Protein AF-A0A3B9PS52-F1 (afdb_monomer_lite)

Structure (mmCIF, N/CA/C/O backbone):
data_AF-A0A3B9PS52-F1
#
_entry.id   AF-A0A3B9PS52-F1
#
loop_
_atom_site.group_PDB
_atom_site.id
_atom_site.type_symbol
_atom_site.label_atom_id
_atom_site.label_alt_id
_atom_site.label_comp_id
_atom_site.label_asym_id
_atom_site.label_entity_id
_atom_site.label_seq_id
_atom_site.pdbx_PDB_ins_code
_atom_site.Cartn_x
_atom_site.Cartn_y
_atom_site.Cartn_z
_atom_site.occupancy
_atom_site.B_iso_or_equiv
_atom_site.auth_seq_id
_atom_site.auth_comp_id
_atom_site.auth_asym_id
_atom_site.auth_atom_id
_atom_site.pdbx_PDB_model_num
ATOM 1 N N . ILE A 1 1 ? 4.781 -2.649 37.199 1.00 36.06 1 ILE A N 1
ATOM 2 C CA . ILE A 1 1 ? 3.962 -3.648 36.471 1.00 36.06 1 ILE A CA 1
ATOM 3 C C . ILE A 1 1 ? 4.412 -3.594 35.020 1.00 36.06 1 ILE A C 1
ATOM 5 O O . ILE A 1 1 ? 4.082 -2.639 34.331 1.00 36.06 1 ILE A O 1
ATOM 9 N N . VAL A 1 2 ? 5.270 -4.525 34.600 1.00 29.36 2 VAL A N 1
ATOM 10 C CA . VAL A 1 2 ? 5.706 -4.628 33.201 1.00 29.36 2 VAL A CA 1
ATOM 11 C C . VAL A 1 2 ? 4.564 -5.307 32.453 1.00 29.36 2 VAL A C 1
ATOM 13 O O . VAL A 1 2 ? 4.285 -6.476 32.706 1.00 29.36 2 VAL A O 1
ATOM 16 N N . ARG A 1 3 ? 3.839 -4.564 31.611 1.00 33.53 3 ARG A N 1
ATOM 17 C CA . ARG A 1 3 ? 2.900 -5.169 30.662 1.00 33.53 3 ARG A CA 1
ATOM 18 C C . ARG A 1 3 ? 3.744 -5.753 29.534 1.00 33.53 3 ARG A C 1
ATOM 20 O O . ARG A 1 3 ? 4.242 -5.010 28.696 1.00 33.53 3 ARG A O 1
ATOM 27 N N . SER A 1 4 ? 3.952 -7.063 29.561 1.00 36.31 4 SER A N 1
ATOM 28 C CA . SER A 1 4 ? 4.451 -7.812 28.412 1.00 36.31 4 SER A CA 1
ATOM 29 C C . SER A 1 4 ? 3.447 -7.650 27.272 1.00 36.31 4 SER A C 1
ATOM 31 O O . SER A 1 4 ? 2.292 -8.054 27.388 1.00 36.31 4 SER A O 1
ATOM 33 N N . SER A 1 5 ? 3.878 -6.988 26.200 1.00 44.16 5 SER A N 1
ATOM 34 C CA . SER A 1 5 ? 3.140 -6.915 24.943 1.00 44.16 5 SER A CA 1
ATOM 35 C C . SER A 1 5 ? 2.957 -8.336 24.405 1.00 44.16 5 SER A C 1
ATOM 37 O O . SER A 1 5 ? 3.910 -9.109 24.396 1.00 44.16 5 SER A O 1
ATOM 39 N N . ASN A 1 6 ? 1.766 -8.700 23.920 1.00 45.56 6 ASN A N 1
ATOM 40 C CA . ASN A 1 6 ? 1.477 -10.027 23.338 1.00 45.56 6 ASN A CA 1
ATOM 41 C C . ASN A 1 6 ? 2.182 -10.278 21.983 1.00 45.56 6 ASN A C 1
ATOM 43 O O . ASN A 1 6 ? 1.751 -11.106 21.186 1.00 45.56 6 ASN A O 1
ATOM 47 N N . LEU A 1 7 ? 3.267 -9.558 21.712 1.00 53.09 7 LEU A N 1
ATOM 48 C CA . LEU A 1 7 ? 4.071 -9.623 20.503 1.00 53.09 7 LEU A CA 1
ATOM 49 C C . LEU A 1 7 ? 5.517 -10.050 20.804 1.00 53.09 7 LEU A C 1
ATOM 51 O O . LEU A 1 7 ? 6.392 -9.766 20.004 1.00 53.09 7 LEU A O 1
ATOM 55 N N . VAL A 1 8 ? 5.789 -10.767 21.903 1.00 46.66 8 VAL A N 1
ATOM 56 C CA . VAL A 1 8 ? 7.151 -11.184 22.326 1.00 46.66 8 VAL A CA 1
ATOM 57 C C . VAL A 1 8 ? 7.941 -11.963 21.240 1.00 46.66 8 VAL A C 1
ATOM 59 O O . VAL A 1 8 ? 9.164 -12.012 21.285 1.00 46.66 8 VAL A O 1
ATOM 62 N N . GLY A 1 9 ? 7.289 -12.508 20.201 1.00 43.72 9 GLY A N 1
ATOM 63 C CA . GLY A 1 9 ? 7.945 -13.091 19.007 1.00 43.72 9 GLY A CA 1
ATOM 64 C C . GLY A 1 9 ? 8.199 -12.125 17.828 1.00 43.72 9 GLY A C 1
ATOM 65 O O . GLY A 1 9 ? 8.752 -12.515 16.798 1.00 43.72 9 GLY A O 1
ATOM 66 N N . PHE A 1 10 ? 7.775 -10.870 17.958 1.00 49.47 10 PHE A N 1
ATOM 67 C CA . PHE A 1 10 ? 7.841 -9.804 16.955 1.00 49.47 10 PHE A CA 1
ATOM 68 C C . PHE A 1 10 ? 8.715 -8.612 17.369 1.00 49.47 10 PHE A C 1
ATOM 70 O O . PHE A 1 10 ? 8.871 -7.683 16.583 1.00 49.47 10 PHE A O 1
ATOM 77 N N . GLU A 1 11 ? 9.297 -8.641 18.571 1.00 44.19 11 GLU A N 1
ATOM 78 C CA . GLU A 1 11 ? 10.095 -7.536 19.125 1.00 44.19 11 GLU A CA 1
ATOM 79 C C . GLU A 1 11 ? 11.521 -7.448 18.561 1.00 44.19 11 GLU A C 1
ATOM 81 O O . GLU A 1 11 ? 12.160 -6.406 18.694 1.00 44.19 11 GLU A O 1
ATOM 86 N N . GLN A 1 12 ? 12.028 -8.499 17.905 1.00 46.78 12 GLN A N 1
ATOM 87 C CA . GLN A 1 12 ? 13.332 -8.429 17.246 1.00 46.78 12 GLN A CA 1
ATOM 88 C C . GLN A 1 12 ? 13.184 -7.912 15.806 1.00 46.78 12 GLN A C 1
ATOM 90 O O . GLN A 1 12 ? 12.387 -8.475 15.044 1.00 46.78 12 GLN A O 1
ATOM 95 N N . PRO A 1 13 ? 13.918 -6.849 15.420 1.00 55.16 13 PRO A N 1
ATOM 96 C CA . PRO A 1 13 ? 13.965 -6.403 14.038 1.00 55.16 13 PRO A CA 1
ATOM 97 C C . PRO A 1 13 ? 14.586 -7.507 13.180 1.00 55.16 13 PRO A C 1
ATOM 99 O O . PRO A 1 13 ? 15.749 -7.866 13.341 1.00 55.16 13 PRO A O 1
ATOM 102 N N . GLU A 1 14 ? 13.780 -8.046 12.275 1.00 70.38 14 GLU A N 1
ATOM 103 C CA . GLU A 1 14 ? 14.195 -8.985 11.238 1.00 70.38 14 GLU A CA 1
ATOM 104 C C . GLU A 1 14 ? 14.230 -8.211 9.913 1.00 70.38 14 GLU A C 1
ATOM 106 O O . GLU A 1 14 ? 13.310 -7.427 9.664 1.00 70.38 14 GLU A O 1
ATOM 111 N N . PRO A 1 15 ? 15.235 -8.407 9.043 1.00 78.25 15 PRO A N 1
ATOM 112 C CA . PRO A 1 15 ? 15.360 -7.651 7.791 1.00 78.25 15 PRO A CA 1
ATOM 113 C C . PRO A 1 15 ? 14.110 -7.751 6.899 1.00 78.25 15 PRO A C 1
ATOM 115 O O . PRO A 1 15 ? 13.748 -6.794 6.220 1.00 78.25 15 PRO A O 1
ATOM 118 N N . HIS A 1 16 ? 13.396 -8.878 6.975 1.00 90.38 16 HIS A N 1
ATOM 119 C CA . HIS A 1 16 ? 12.170 -9.164 6.223 1.00 90.38 16 HIS A CA 1
ATOM 120 C C . HIS A 1 16 ? 10.887 -8.822 6.984 1.00 90.38 16 HIS A C 1
ATOM 122 O O . HIS A 1 16 ? 9.827 -9.381 6.701 1.00 90.38 16 HIS A O 1
ATOM 128 N N . ARG A 1 17 ? 10.962 -7.936 7.979 1.00 91.44 17 ARG A N 1
ATOM 129 C CA . ARG A 1 17 ? 9.807 -7.500 8.762 1.00 91.44 17 ARG A CA 1
ATOM 130 C C . ARG A 1 17 ? 9.817 -5.990 8.963 1.00 91.44 17 ARG A C 1
ATOM 132 O O . ARG A 1 17 ? 10.820 -5.408 9.364 1.00 91.44 17 ARG A O 1
ATOM 139 N N . LYS A 1 18 ? 8.660 -5.359 8.772 1.00 92.81 18 LYS A N 1
ATOM 140 C CA . LYS A 1 18 ? 8.414 -3.959 9.130 1.00 92.81 18 LYS A CA 1
ATOM 141 C C . LYS A 1 18 ? 7.292 -3.905 10.164 1.00 92.81 18 LYS A C 1
ATOM 143 O O . LYS A 1 18 ? 6.217 -4.457 9.942 1.00 92.81 18 LYS A O 1
ATOM 148 N N . LEU A 1 19 ? 7.559 -3.261 11.298 1.00 93.50 19 LEU A N 1
ATOM 149 C CA . LEU A 1 19 ? 6.560 -2.960 12.321 1.00 93.50 19 LEU A CA 1
ATOM 150 C C . LEU A 1 19 ? 6.304 -1.453 12.314 1.00 93.50 19 LEU A C 1
ATOM 152 O O . LEU A 1 19 ? 7.206 -0.671 12.606 1.00 93.50 19 LEU A O 1
ATOM 156 N N . ILE A 1 20 ? 5.081 -1.059 11.980 1.00 93.69 20 ILE A N 1
ATOM 157 C CA . ILE A 1 20 ? 4.636 0.336 11.960 1.00 93.69 20 ILE A CA 1
ATOM 158 C C . ILE A 1 20 ? 3.664 0.509 13.120 1.00 93.69 20 ILE A C 1
ATOM 160 O O . ILE A 1 20 ? 2.706 -0.250 13.246 1.00 93.69 20 ILE A O 1
ATOM 164 N N . VAL A 1 21 ? 3.914 1.492 13.982 1.00 91.06 21 VAL A N 1
ATOM 165 C CA . VAL A 1 21 ? 3.058 1.783 15.136 1.00 91.06 21 VAL A CA 1
ATOM 166 C C . VAL A 1 21 ? 2.587 3.221 15.040 1.00 91.06 21 VAL A C 1
ATOM 168 O O . VAL A 1 21 ? 3.387 4.152 15.137 1.00 91.06 21 VAL A O 1
ATOM 171 N N . ARG A 1 22 ? 1.277 3.397 14.899 1.00 88.44 22 ARG A N 1
ATOM 172 C CA . ARG A 1 22 ? 0.609 4.690 14.963 1.00 88.44 22 ARG A CA 1
ATOM 173 C C . ARG A 1 22 ? -0.093 4.810 16.306 1.00 88.44 22 ARG A C 1
ATOM 175 O O . ARG A 1 22 ? -1.068 4.115 16.579 1.00 88.44 22 ARG A O 1
ATOM 182 N N . LYS A 1 23 ? 0.423 5.686 17.164 1.00 84.31 23 LYS A N 1
ATOM 183 C CA . LYS A 1 23 ? -0.226 6.025 18.433 1.00 84.31 23 LYS A CA 1
ATOM 184 C C . LYS A 1 23 ? -1.284 7.093 18.181 1.00 84.31 23 LYS A C 1
ATOM 186 O O . LYS A 1 23 ? -1.041 8.007 17.398 1.00 84.31 23 LYS A O 1
ATOM 191 N N . SER A 1 24 ? -2.417 6.980 18.861 1.00 77.00 24 SER A N 1
ATOM 192 C CA . SER A 1 24 ? -3.371 8.080 18.959 1.00 77.00 24 SER A CA 1
ATOM 193 C C . SER A 1 24 ? -2.750 9.248 19.734 1.00 77.00 24 SER A C 1
ATOM 195 O O . SER A 1 24 ? -1.984 9.037 20.683 1.00 77.00 24 SER A O 1
ATOM 197 N N . LEU A 1 25 ? -3.076 10.476 19.330 1.00 69.56 25 LEU A N 1
ATOM 198 C CA . LEU A 1 25 ? -2.730 11.688 20.075 1.00 69.56 25 LEU A CA 1
ATOM 199 C C . LEU A 1 25 ? -3.649 11.903 21.290 1.00 69.56 25 LEU A C 1
ATOM 201 O O . LEU A 1 25 ? -3.258 12.587 22.236 1.00 69.56 25 LEU A O 1
ATOM 205 N N . ASP A 1 26 ? -4.847 11.319 21.272 1.00 68.31 26 ASP A N 1
ATOM 206 C CA . ASP A 1 26 ? -5.793 11.314 22.389 1.00 68.31 26 ASP A CA 1
ATOM 207 C C . ASP A 1 26 ? -5.608 10.042 23.233 1.00 68.31 26 ASP A C 1
ATOM 209 O O . ASP A 1 26 ? -5.596 8.926 22.707 1.00 68.31 26 ASP A O 1
ATOM 213 N N . SER A 1 27 ? -5.503 10.209 24.554 1.00 60.41 27 SER A N 1
ATOM 214 C CA . SER A 1 27 ? -5.410 9.121 25.536 1.00 60.41 27 SER A CA 1
ATOM 215 C C . SER A 1 27 ? -6.594 8.148 25.522 1.00 60.41 27 SER A C 1
ATOM 217 O O . SER A 1 27 ? -6.471 7.061 26.080 1.00 60.41 27 SER A O 1
ATOM 219 N N . ASN A 1 28 ? -7.721 8.538 24.919 1.00 60.66 28 ASN A N 1
ATOM 220 C CA . ASN A 1 28 ? -8.936 7.728 24.827 1.00 60.66 28 ASN A CA 1
ATOM 221 C C . ASN A 1 28 ? -9.143 7.054 23.460 1.00 60.66 28 ASN A C 1
ATOM 223 O O . ASN A 1 28 ? -10.129 6.337 23.302 1.00 60.66 28 ASN A O 1
ATOM 227 N N . ALA A 1 29 ? -8.276 7.294 22.471 1.00 65.44 29 ALA A N 1
ATOM 228 C CA . ALA A 1 29 ? -8.406 6.689 21.145 1.00 65.44 29 ALA A CA 1
ATOM 229 C C . ALA A 1 29 ? -7.403 5.550 20.935 1.00 65.44 29 ALA A C 1
ATOM 231 O O . ALA A 1 29 ? -6.291 5.549 21.473 1.00 65.44 29 ALA A O 1
ATOM 232 N N . SER A 1 30 ? -7.829 4.559 20.153 1.00 75.56 30 SER A N 1
ATOM 233 C CA . SER A 1 30 ? -7.057 3.347 19.911 1.00 75.56 30 SER A CA 1
ATOM 234 C C . SER A 1 30 ? -5.806 3.632 19.083 1.00 75.56 30 SER A C 1
ATOM 236 O O . SER A 1 30 ? -5.777 4.509 18.222 1.00 75.56 30 SER A O 1
ATOM 238 N N . GLY A 1 31 ? -4.742 2.877 19.344 1.00 86.81 31 GLY A N 1
ATOM 239 C CA . GLY A 1 31 ? -3.569 2.844 18.472 1.00 86.81 31 GLY A CA 1
ATOM 240 C C . GLY A 1 31 ? -3.741 1.839 17.334 1.00 86.81 31 GLY A C 1
ATOM 241 O O . GLY A 1 31 ? -4.652 1.012 17.337 1.00 86.81 31 GLY A O 1
ATOM 242 N N . LEU A 1 32 ? -2.820 1.872 16.378 1.00 91.31 32 LEU A N 1
ATOM 243 C CA . LEU A 1 32 ? -2.748 0.916 15.280 1.00 91.31 32 LEU A CA 1
ATOM 244 C C . LEU A 1 32 ? -1.324 0.363 15.182 1.00 91.31 32 LEU A C 1
ATOM 246 O O . LEU A 1 32 ? -0.367 1.125 15.043 1.00 91.31 32 LEU A O 1
ATOM 250 N N . SER A 1 33 ? -1.190 -0.958 15.221 1.00 94.69 33 SER A N 1
ATOM 251 C CA . SER A 1 33 ? 0.066 -1.668 14.973 1.00 94.69 33 SER A CA 1
ATOM 252 C C . SER A 1 33 ? -0.059 -2.469 13.680 1.00 94.69 33 SER A C 1
ATOM 254 O O . SER A 1 33 ? -0.988 -3.257 13.529 1.00 94.69 33 SER A O 1
ATOM 256 N N . ILE A 1 34 ? 0.876 -2.297 12.751 1.00 96.69 34 ILE A N 1
ATOM 257 C CA . ILE A 1 34 ? 0.878 -2.949 11.437 1.00 96.69 34 ILE A CA 1
ATOM 258 C C . ILE A 1 34 ? 2.170 -3.748 11.316 1.00 96.69 34 ILE A C 1
ATOM 260 O O . ILE A 1 34 ? 3.268 -3.197 11.398 1.00 96.69 34 ILE A O 1
ATOM 264 N N . ASN A 1 35 ? 2.036 -5.054 11.132 1.00 96.81 35 ASN A N 1
ATOM 265 C CA . ASN A 1 35 ? 3.133 -5.972 10.897 1.00 96.81 35 ASN A CA 1
ATOM 266 C C . ASN A 1 35 ? 3.129 -6.395 9.432 1.00 96.81 35 ASN A C 1
ATOM 268 O O . ASN A 1 35 ? 2.199 -7.061 8.980 1.00 96.81 35 ASN A O 1
ATOM 272 N N . LEU A 1 36 ? 4.191 -6.037 8.718 1.00 97.44 36 LEU A N 1
ATOM 273 C CA . LEU A 1 36 ? 4.451 -6.506 7.368 1.00 97.44 36 LEU A CA 1
ATOM 274 C C . LEU A 1 36 ? 5.606 -7.500 7.422 1.00 97.44 36 LEU A C 1
ATOM 276 O O . LEU A 1 36 ? 6.757 -7.106 7.599 1.00 97.44 36 LEU A O 1
ATOM 280 N N . SER A 1 37 ? 5.300 -8.786 7.301 1.00 96.31 37 SER A N 1
ATOM 281 C CA . SER A 1 37 ? 6.288 -9.858 7.201 1.00 96.31 37 SER A CA 1
ATOM 282 C C . SER A 1 37 ? 6.398 -10.341 5.756 1.00 96.31 37 SER A C 1
ATOM 284 O O . SER A 1 37 ? 5.397 -10.612 5.087 1.00 96.31 37 SER A O 1
ATOM 286 N N . PHE A 1 38 ? 7.635 -10.464 5.293 1.00 95.62 38 PHE A N 1
ATOM 287 C CA . PHE A 1 38 ? 8.021 -10.895 3.955 1.00 95.62 38 PHE A CA 1
ATOM 288 C C . PHE A 1 38 ? 8.789 -12.215 4.027 1.00 95.62 38 PHE A C 1
ATOM 290 O O . PHE A 1 38 ? 9.315 -12.601 5.076 1.00 95.62 38 PHE A O 1
ATOM 297 N N . ARG A 1 39 ? 8.893 -12.922 2.900 1.00 93.06 39 ARG A N 1
ATOM 298 C CA . ARG A 1 39 ? 9.688 -14.155 2.844 1.00 93.06 39 ARG A CA 1
ATOM 299 C C . ARG A 1 39 ? 11.164 -13.871 3.136 1.00 93.06 39 ARG A C 1
ATOM 301 O O . ARG A 1 39 ? 11.768 -13.010 2.514 1.00 93.06 39 ARG A O 1
ATOM 308 N N . LYS A 1 40 ? 11.791 -14.698 3.980 1.00 86.94 40 LYS A N 1
ATOM 309 C CA . LYS A 1 40 ? 13.202 -14.560 4.417 1.00 86.94 40 LYS A CA 1
ATOM 310 C C . LYS A 1 40 ? 14.267 -14.569 3.312 1.00 86.94 40 LYS A C 1
ATOM 312 O O . LYS A 1 40 ? 15.420 -14.254 3.570 1.00 86.94 40 LYS A O 1
ATOM 317 N N . LYS A 1 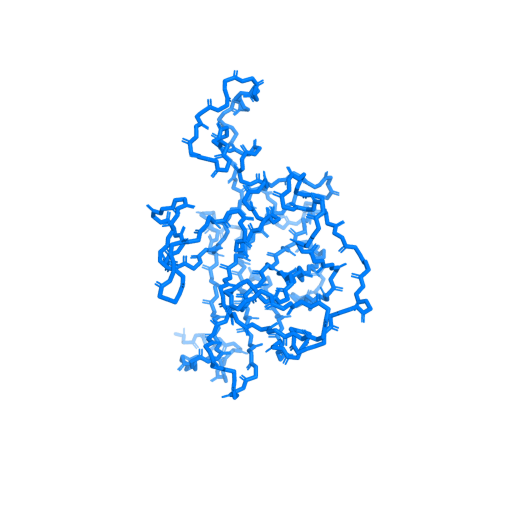41 ? 13.920 -15.038 2.112 1.00 86.88 41 LYS A N 1
ATOM 318 C CA . LYS A 1 41 ? 14.833 -15.090 0.958 1.00 86.88 41 LYS A CA 1
ATOM 319 C C . LYS A 1 41 ? 14.679 -13.883 0.030 1.00 86.88 41 LYS A C 1
ATOM 321 O O . LYS A 1 41 ? 15.309 -13.869 -1.018 1.00 86.88 41 LYS A O 1
ATOM 326 N N . LEU A 1 42 ? 13.794 -12.946 0.367 1.00 88.06 42 LEU A N 1
ATOM 327 C CA . LEU A 1 42 ? 13.503 -11.789 -0.462 1.00 88.06 42 LEU A CA 1
ATOM 328 C C . LEU A 1 42 ? 14.653 -10.787 -0.360 1.00 88.06 42 LEU A C 1
ATOM 330 O O . LEU A 1 42 ? 14.965 -10.311 0.729 1.00 88.06 42 LEU A O 1
ATOM 334 N N . ASP A 1 43 ? 15.296 -10.520 -1.485 1.00 83.75 43 ASP A N 1
ATOM 335 C CA . ASP A 1 43 ? 16.394 -9.570 -1.605 1.00 83.75 43 ASP A CA 1
ATOM 336 C C . ASP A 1 43 ? 16.424 -9.069 -3.063 1.00 83.75 43 ASP A C 1
ATOM 338 O O . ASP A 1 43 ? 16.501 -9.913 -3.964 1.00 83.75 43 ASP A O 1
ATOM 342 N N . PRO A 1 44 ? 16.304 -7.755 -3.325 1.00 87.69 44 PRO A N 1
ATOM 343 C CA . PRO A 1 44 ? 16.091 -6.679 -2.354 1.00 87.69 44 PRO A CA 1
ATOM 344 C C . PRO A 1 44 ? 14.691 -6.708 -1.719 1.00 87.69 44 PRO A C 1
ATOM 346 O O . PRO A 1 44 ? 13.760 -7.359 -2.200 1.00 87.69 44 PRO A O 1
ATOM 349 N N . MET A 1 45 ? 14.537 -5.991 -0.604 1.00 92.25 45 MET A N 1
ATOM 350 C CA . MET A 1 45 ? 13.220 -5.743 -0.012 1.00 92.25 45 MET A CA 1
ATOM 351 C C . MET A 1 45 ? 12.401 -4.808 -0.913 1.00 92.25 45 MET A C 1
ATOM 353 O O . MET A 1 45 ? 12.952 -3.842 -1.444 1.00 92.25 45 MET A O 1
ATOM 357 N N . PRO A 1 46 ? 11.085 -5.038 -1.060 1.00 95.44 46 PRO A N 1
ATOM 358 C CA . PRO A 1 46 ? 10.250 -4.162 -1.858 1.00 95.44 46 PRO A CA 1
ATOM 359 C C . PRO A 1 46 ? 10.161 -2.783 -1.207 1.00 95.44 46 PRO A C 1
ATOM 361 O O . PRO A 1 46 ? 10.231 -2.632 0.013 1.00 95.44 46 PRO A O 1
ATOM 364 N N . SER A 1 47 ? 9.948 -1.773 -2.039 1.00 96.50 47 SER A N 1
ATOM 365 C CA . SER A 1 47 ? 9.465 -0.468 -1.609 1.00 96.50 47 SER A CA 1
ATOM 366 C C . SER A 1 47 ? 8.036 -0.571 -1.096 1.00 96.50 47 SER A C 1
ATOM 368 O O . SER A 1 47 ? 7.259 -1.367 -1.618 1.00 96.50 47 SER A O 1
ATOM 370 N N . ILE A 1 48 ? 7.698 0.212 -0.069 1.00 97.69 48 ILE A N 1
ATOM 371 C CA . ILE A 1 48 ? 6.434 0.082 0.665 1.00 97.69 48 ILE A CA 1
ATOM 372 C C . ILE A 1 48 ? 5.821 1.467 0.901 1.00 97.69 48 ILE A C 1
ATOM 374 O O . ILE A 1 48 ? 6.502 2.381 1.377 1.00 97.69 48 ILE A O 1
ATOM 378 N N . ALA A 1 49 ? 4.517 1.586 0.657 1.00 98.38 49 ALA A N 1
ATOM 379 C CA . ALA A 1 49 ? 3.666 2.628 1.225 1.00 98.38 49 ALA A CA 1
ATOM 380 C C . ALA A 1 49 ? 2.516 1.999 2.012 1.00 98.38 49 ALA A C 1
ATOM 382 O O . ALA A 1 49 ? 1.962 0.973 1.621 1.00 98.38 49 ALA A O 1
ATOM 383 N N . VAL A 1 50 ? 2.146 2.637 3.120 1.00 98.44 50 VAL A N 1
ATOM 384 C CA . VAL A 1 50 ? 0.997 2.266 3.945 1.00 98.44 50 VAL A CA 1
ATOM 385 C C . VAL A 1 50 ? 0.174 3.509 4.220 1.00 98.44 50 VAL A C 1
ATOM 387 O O . VAL A 1 50 ? 0.706 4.518 4.687 1.00 98.44 50 VAL A O 1
ATOM 390 N N . TRP A 1 51 ? -1.123 3.446 3.954 1.00 97.56 51 TRP A N 1
ATOM 391 C CA . TRP A 1 51 ? -2.032 4.565 4.170 1.00 97.56 51 TRP A CA 1
ATOM 392 C C . TRP A 1 51 ? -3.422 4.081 4.565 1.00 97.56 51 TRP A C 1
ATOM 394 O O . TRP A 1 51 ? -3.761 2.910 4.402 1.00 97.56 51 TRP A O 1
ATOM 404 N N . ALA A 1 52 ? -4.209 4.996 5.115 1.00 96.88 52 ALA A N 1
ATOM 405 C CA . ALA A 1 52 ? -5.620 4.782 5.390 1.00 96.88 52 ALA A CA 1
ATOM 406 C C . ALA A 1 52 ? -6.477 5.552 4.381 1.00 96.88 52 ALA A C 1
ATOM 408 O O . ALA A 1 52 ? -6.145 6.684 4.015 1.00 96.88 52 ALA A O 1
ATOM 409 N N . GLU A 1 53 ? -7.592 4.957 3.973 1.00 95.62 53 GLU A N 1
ATOM 410 C CA . GLU A 1 53 ? -8.637 5.575 3.159 1.00 95.62 53 GLU A CA 1
ATOM 411 C C . GLU A 1 53 ? -9.992 5.490 3.859 1.00 95.62 53 GLU A C 1
ATOM 413 O O . GLU A 1 53 ? -10.256 4.580 4.645 1.00 95.62 53 GLU A O 1
ATOM 418 N N . SER A 1 54 ? -10.882 6.427 3.550 1.00 93.44 54 SER A N 1
ATOM 419 C CA . SER A 1 54 ? -12.295 6.286 3.878 1.00 93.44 54 SER A CA 1
ATOM 420 C C . SER A 1 54 ? -12.918 5.147 3.068 1.00 93.44 54 SER A C 1
ATOM 422 O O . SER A 1 54 ? -12.400 4.737 2.029 1.00 93.44 54 SER A O 1
ATOM 424 N N . THR A 1 55 ? -14.089 4.672 3.486 1.00 91.88 55 THR A N 1
ATOM 425 C CA . THR A 1 55 ? -14.852 3.642 2.754 1.00 91.88 55 THR A CA 1
ATOM 426 C C . THR A 1 55 ? -15.320 4.091 1.363 1.00 91.88 55 THR A C 1
ATOM 428 O O . THR A 1 55 ? -15.722 3.264 0.551 1.00 91.88 55 THR A O 1
ATOM 431 N N . VAL A 1 56 ? -15.223 5.390 1.058 1.00 88.38 56 VAL A N 1
ATOM 432 C CA . VAL A 1 56 ? -15.496 5.972 -0.268 1.00 88.38 56 VAL A CA 1
ATOM 433 C C . VAL A 1 56 ? -14.222 6.223 -1.093 1.00 88.38 56 VAL A C 1
ATOM 435 O O . VAL A 1 56 ? -14.293 6.845 -2.149 1.00 88.38 56 VAL A O 1
ATOM 438 N N . GLY A 1 57 ? -13.055 5.756 -0.628 1.00 85.19 57 GLY A N 1
ATOM 439 C CA . GLY A 1 57 ? -11.791 5.773 -1.379 1.00 85.19 57 GLY A CA 1
ATOM 440 C C . GLY A 1 57 ? -10.990 7.077 -1.301 1.00 85.19 57 GLY A C 1
ATOM 441 O O . GLY A 1 57 ? -10.100 7.306 -2.118 1.00 85.19 57 GLY A O 1
ATOM 442 N N . SER A 1 58 ? -11.298 7.965 -0.348 1.00 89.75 58 SER A N 1
ATOM 443 C CA . SER A 1 58 ? -10.508 9.186 -0.121 1.00 89.75 58 SER A CA 1
ATOM 444 C C . SER A 1 58 ? -9.375 8.917 0.865 1.00 89.75 58 SER A C 1
ATOM 446 O O . SER A 1 58 ? -9.626 8.386 1.945 1.00 89.75 58 SER A O 1
ATOM 448 N N . MET A 1 59 ? -8.142 9.316 0.539 1.00 92.81 59 MET A N 1
ATOM 449 C CA . MET A 1 59 ? -7.006 9.164 1.455 1.00 92.81 59 MET A CA 1
ATOM 450 C C . MET A 1 59 ? -7.220 9.980 2.734 1.00 92.81 59 MET A C 1
ATOM 452 O O . MET A 1 59 ? -7.468 11.182 2.683 1.00 92.81 59 MET A O 1
ATOM 456 N N . ILE A 1 60 ? -7.096 9.309 3.879 1.00 92.44 60 ILE A N 1
ATOM 457 C CA . ILE A 1 60 ? -7.150 9.914 5.211 1.00 92.44 60 ILE A CA 1
ATOM 458 C C . ILE A 1 60 ? -5.747 10.308 5.654 1.00 92.44 60 ILE A C 1
ATOM 460 O O . ILE A 1 60 ? -5.556 11.422 6.113 1.00 92.44 60 ILE A O 1
ATOM 464 N N . GLU A 1 61 ? -4.768 9.405 5.561 1.00 92.19 61 GLU A N 1
ATOM 465 C CA . GLU A 1 61 ? -3.420 9.651 6.083 1.00 92.19 61 GLU A CA 1
ATOM 466 C C . GLU A 1 61 ? -2.405 8.658 5.511 1.00 92.19 61 GLU A C 1
ATOM 468 O O . GLU A 1 61 ? -2.697 7.467 5.401 1.00 92.19 61 GLU A O 1
ATOM 473 N N . THR A 1 62 ? -1.184 9.120 5.215 1.00 94.44 62 THR A N 1
ATOM 474 C CA . THR A 1 62 ? -0.036 8.229 4.976 1.00 94.44 62 THR A CA 1
ATOM 475 C C . THR A 1 62 ? 0.587 7.830 6.313 1.00 94.44 62 THR A C 1
ATOM 477 O O . THR A 1 62 ? 1.098 8.675 7.040 1.00 94.44 62 THR A O 1
ATOM 480 N N . LEU A 1 63 ? 0.565 6.535 6.620 1.00 94.56 63 LEU A N 1
ATOM 481 C CA . LEU A 1 63 ? 1.050 5.964 7.881 1.00 94.56 63 LEU A CA 1
ATOM 482 C C . LEU A 1 63 ? 2.521 5.552 7.802 1.00 94.56 63 LEU A C 1
ATOM 484 O O . LEU A 1 63 ? 3.234 5.562 8.805 1.00 94.56 63 LEU A O 1
ATOM 488 N N . TYR A 1 64 ? 2.968 5.161 6.611 1.00 95.62 64 TYR A N 1
ATOM 489 C CA . TYR A 1 64 ? 4.353 4.815 6.340 1.00 95.62 64 TYR A CA 1
ATOM 490 C C . TYR A 1 64 ? 4.673 5.017 4.863 1.00 95.62 64 TYR A C 1
ATOM 492 O O . TYR A 1 64 ? 3.873 4.688 3.991 1.00 95.62 64 TYR A O 1
ATOM 500 N N . LEU A 1 65 ? 5.877 5.505 4.597 1.00 96.00 65 LEU A N 1
ATOM 501 C CA . LEU A 1 65 ? 6.487 5.521 3.278 1.00 96.00 65 LEU A CA 1
ATOM 502 C C . LEU A 1 65 ? 7.957 5.155 3.456 1.00 96.00 65 LEU A C 1
ATOM 504 O O . LEU A 1 65 ? 8.615 5.677 4.361 1.00 96.00 65 LEU A O 1
ATOM 508 N N . GLU A 1 66 ? 8.466 4.266 2.606 1.00 92.56 66 GLU A N 1
ATOM 509 C CA . GLU A 1 66 ? 9.881 3.904 2.627 1.00 92.56 66 GLU A CA 1
ATOM 510 C C . GLU A 1 66 ? 10.756 5.161 2.484 1.00 92.56 66 GLU A C 1
ATOM 512 O O . GLU A 1 66 ? 10.519 6.026 1.636 1.00 92.56 66 GLU A O 1
ATOM 517 N N . GLN A 1 67 ? 11.770 5.283 3.344 1.00 86.50 67 GLN A N 1
ATOM 518 C CA . GLN A 1 67 ? 12.482 6.548 3.536 1.00 86.50 67 GLN A CA 1
ATOM 519 C C . GLN A 1 67 ? 13.193 7.024 2.260 1.00 86.50 67 GLN A C 1
ATOM 521 O O . GLN A 1 67 ? 13.248 8.226 1.995 1.00 86.50 67 GLN A O 1
ATOM 526 N N . SER A 1 68 ? 13.695 6.092 1.446 1.00 87.31 68 SER A N 1
ATOM 527 C CA . SER A 1 68 ? 14.329 6.386 0.154 1.00 87.31 68 SER A CA 1
ATOM 528 C C . SER A 1 68 ? 13.391 7.097 -0.827 1.00 87.31 68 SER A C 1
ATOM 530 O O . SER A 1 68 ? 13.857 7.848 -1.683 1.00 87.31 68 SER A O 1
ATOM 532 N N . LEU A 1 69 ? 12.075 6.925 -0.675 1.00 90.31 69 LEU A N 1
ATOM 533 C CA . LEU A 1 69 ? 11.052 7.523 -1.532 1.00 90.31 69 LEU A CA 1
ATOM 534 C C . LEU A 1 69 ? 10.495 8.843 -0.982 1.00 90.31 69 LEU A C 1
ATOM 536 O O . LEU A 1 69 ? 9.774 9.547 -1.688 1.00 90.31 69 LEU A O 1
ATOM 540 N N . ALA A 1 70 ? 10.794 9.205 0.267 1.00 84.75 70 ALA A N 1
ATOM 541 C CA . ALA A 1 70 ? 10.140 10.331 0.934 1.00 84.75 70 ALA A CA 1
ATOM 542 C C . ALA A 1 70 ? 10.592 11.708 0.416 1.00 84.75 70 ALA A C 1
ATOM 544 O O . ALA A 1 70 ? 9.800 12.648 0.400 1.00 84.75 70 ALA A O 1
ATOM 545 N N . TYR A 1 71 ? 11.847 11.830 -0.025 1.00 81.62 71 TYR A N 1
ATOM 546 C CA . TYR A 1 71 ? 12.495 13.132 -0.244 1.00 81.62 71 TYR A CA 1
ATOM 547 C C . TYR A 1 71 ? 12.594 13.578 -1.708 1.00 81.62 71 TYR A C 1
ATOM 549 O O . TYR A 1 71 ? 13.084 14.673 -1.979 1.00 81.62 71 TYR A O 1
ATOM 557 N N . SER A 1 72 ? 12.179 12.746 -2.666 1.00 87.94 72 SER A N 1
ATOM 558 C CA . SER A 1 72 ? 12.265 13.064 -4.094 1.00 87.94 72 SER A CA 1
ATOM 559 C C . SER A 1 72 ? 11.098 12.456 -4.865 1.00 87.94 72 SER A C 1
ATOM 561 O O . SER A 1 72 ? 10.655 11.358 -4.543 1.00 87.94 72 SER A O 1
ATOM 563 N N . GLU A 1 73 ? 10.638 13.145 -5.912 1.00 90.00 73 GLU A N 1
ATOM 564 C CA . GLU A 1 73 ? 9.732 12.565 -6.918 1.00 90.00 73 GLU A CA 1
ATOM 565 C C . GLU A 1 73 ? 10.466 11.662 -7.913 1.00 90.00 73 GLU A C 1
ATOM 567 O O . GLU A 1 73 ? 9.842 10.858 -8.595 1.00 90.00 73 GLU A O 1
ATOM 572 N N . THR A 1 74 ? 11.795 11.759 -7.982 1.00 92.69 74 THR A N 1
ATOM 573 C CA . THR A 1 74 ? 12.649 10.894 -8.805 1.00 92.69 74 THR A CA 1
ATOM 574 C C . THR A 1 74 ? 13.770 10.307 -7.944 1.00 92.69 74 THR A C 1
ATOM 576 O O . THR A 1 74 ? 14.947 10.661 -8.140 1.00 92.69 74 THR A O 1
ATOM 579 N N . PRO A 1 75 ? 13.427 9.506 -6.917 1.00 92.88 75 PRO A N 1
ATOM 580 C CA . PRO A 1 75 ? 14.414 8.908 -6.035 1.00 92.88 75 PRO A CA 1
ATOM 581 C C . PRO A 1 75 ? 15.341 7.971 -6.810 1.00 92.88 75 PRO A C 1
ATOM 583 O O . PRO A 1 75 ? 15.034 7.514 -7.915 1.00 92.88 75 PRO A O 1
ATOM 586 N N . LEU A 1 76 ? 16.497 7.697 -6.210 1.00 91.31 76 LEU A N 1
ATOM 587 C CA . LEU A 1 76 ? 17.336 6.595 -6.649 1.00 91.31 76 LEU A CA 1
ATOM 588 C C . LEU A 1 76 ? 16.680 5.298 -6.154 1.00 91.31 76 LEU A C 1
ATOM 590 O O . LEU A 1 76 ? 16.556 5.094 -4.946 1.00 91.31 76 LEU A O 1
ATOM 594 N N . TRP A 1 77 ? 16.203 4.481 -7.087 1.00 90.94 77 TRP A N 1
ATOM 595 C CA . TRP A 1 77 ? 15.602 3.180 -6.830 1.00 90.94 77 TRP A CA 1
ATOM 596 C C . TRP A 1 77 ? 16.540 2.114 -7.387 1.00 90.94 77 TRP A C 1
ATOM 598 O O . TRP A 1 77 ? 16.759 2.054 -8.599 1.00 90.94 77 TRP A O 1
ATOM 608 N N . GLU A 1 78 ? 17.172 1.365 -6.481 1.00 86.50 78 GLU A N 1
ATOM 609 C CA . GLU A 1 78 ? 18.426 0.648 -6.747 1.00 86.50 78 GLU A CA 1
ATOM 610 C C . GLU A 1 78 ? 19.487 1.603 -7.317 1.00 86.50 78 GLU A C 1
ATOM 612 O O . GLU A 1 78 ? 19.902 2.535 -6.631 1.00 86.50 78 GLU A O 1
ATOM 617 N N . ASP A 1 79 ? 19.875 1.433 -8.579 1.00 87.38 79 ASP A N 1
ATOM 618 C CA . ASP A 1 79 ? 20.881 2.256 -9.256 1.00 87.38 79 ASP A CA 1
ATOM 619 C C . ASP A 1 79 ? 20.271 3.266 -10.249 1.00 87.38 79 ASP A C 1
ATOM 621 O O . ASP A 1 79 ? 20.997 3.970 -10.958 1.00 87.38 79 ASP A O 1
ATOM 625 N N . TYR A 1 80 ? 18.937 3.374 -10.312 1.00 90.75 80 TYR A N 1
ATOM 626 C CA . TYR A 1 80 ? 18.239 4.138 -11.350 1.00 90.75 80 TYR A CA 1
ATOM 627 C C . TYR A 1 80 ? 17.338 5.232 -10.783 1.00 90.75 80 TYR A C 1
ATOM 629 O O . TYR A 1 80 ? 16.571 5.028 -9.843 1.00 90.75 80 TYR A O 1
ATOM 637 N N . ARG A 1 81 ? 17.383 6.421 -11.397 1.00 93.69 81 ARG A N 1
ATOM 638 C CA . ARG A 1 81 ? 16.414 7.484 -11.101 1.00 93.69 81 ARG A CA 1
ATOM 639 C C . ARG A 1 81 ? 15.066 7.111 -11.698 1.00 93.69 81 ARG A C 1
ATOM 641 O O . ARG A 1 81 ? 14.913 7.125 -12.916 1.00 93.69 81 ARG A O 1
ATOM 648 N N . THR A 1 82 ? 14.101 6.835 -10.834 1.00 94.44 82 THR A N 1
ATOM 649 C CA . THR A 1 82 ? 12.778 6.348 -11.235 1.00 94.44 82 THR A CA 1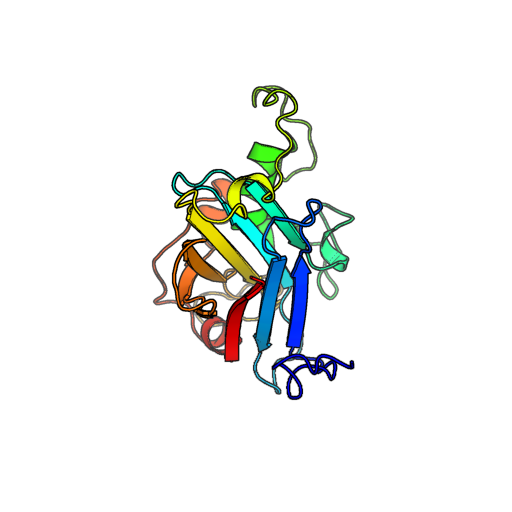
ATOM 650 C C . THR A 1 82 ? 11.715 7.276 -10.676 1.00 94.44 82 THR A C 1
ATOM 652 O O . THR A 1 82 ? 11.834 7.716 -9.536 1.00 94.44 82 THR A O 1
ATOM 655 N N . GLN A 1 83 ? 10.691 7.613 -11.466 1.00 93.94 83 GLN A N 1
ATOM 656 C CA . GLN A 1 83 ? 9.585 8.425 -10.958 1.00 93.94 83 GLN A CA 1
ATOM 657 C C . GLN A 1 83 ? 8.871 7.684 -9.830 1.00 93.94 83 GLN A C 1
ATOM 659 O O . GLN A 1 83 ? 8.534 6.509 -9.960 1.00 93.94 83 GLN A O 1
ATOM 664 N N . ARG A 1 84 ? 8.592 8.380 -8.731 1.00 93.94 84 ARG A N 1
ATOM 665 C CA . ARG A 1 84 ? 7.925 7.811 -7.560 1.00 93.94 84 ARG A CA 1
ATOM 666 C C . ARG A 1 84 ? 6.535 7.267 -7.892 1.00 93.94 84 ARG A C 1
ATOM 668 O O . ARG A 1 84 ? 6.149 6.243 -7.341 1.00 93.94 84 ARG A O 1
ATOM 675 N N . SER A 1 85 ? 5.834 7.893 -8.837 1.00 94.94 85 SER A N 1
ATOM 676 C CA . SER A 1 85 ? 4.575 7.400 -9.412 1.00 94.94 85 SER A CA 1
ATOM 677 C C . SER A 1 85 ? 4.708 6.115 -10.218 1.00 94.94 85 SER A C 1
ATOM 679 O O . SER A 1 85 ? 3.716 5.431 -10.388 1.00 94.94 85 SER A O 1
ATOM 681 N N . HIS A 1 86 ? 5.893 5.757 -10.711 1.00 95.44 86 HIS A N 1
ATOM 682 C CA . HIS A 1 86 ? 6.101 4.456 -11.352 1.00 95.44 86 HIS A CA 1
ATOM 683 C C . HIS A 1 86 ? 6.442 3.366 -10.330 1.00 95.44 86 HIS A C 1
ATOM 685 O O . HIS A 1 86 ? 6.211 2.190 -10.588 1.00 95.44 86 HIS A O 1
ATOM 691 N N . ILE A 1 87 ? 6.976 3.750 -9.164 1.00 96.88 87 ILE A N 1
ATOM 692 C CA . ILE A 1 87 ? 7.316 2.815 -8.085 1.00 96.88 87 ILE A CA 1
ATOM 693 C C . ILE A 1 87 ? 6.069 2.480 -7.257 1.00 96.88 87 ILE A C 1
ATOM 695 O O . ILE A 1 87 ? 5.786 1.310 -7.034 1.00 96.88 87 ILE A O 1
ATOM 699 N N . LEU A 1 88 ? 5.323 3.492 -6.803 1.00 97.62 88 LEU A N 1
ATOM 700 C CA . LEU A 1 88 ? 4.116 3.345 -5.975 1.00 97.62 88 LEU A CA 1
ATOM 701 C C . LEU A 1 88 ? 2.968 4.195 -6.555 1.00 97.62 88 LEU A C 1
ATOM 703 O O . LEU A 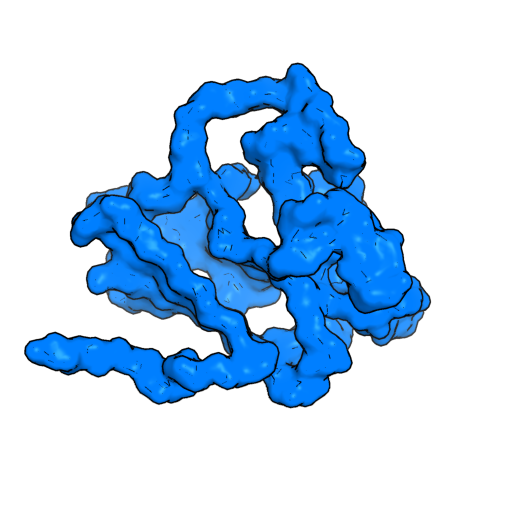1 88 ? 2.610 5.231 -5.977 1.00 97.62 88 LEU A O 1
ATOM 707 N N . PRO A 1 89 ? 2.450 3.836 -7.745 1.00 97.12 89 PRO A N 1
ATOM 708 C CA . PRO A 1 89 ? 1.434 4.612 -8.455 1.00 97.12 89 PRO A CA 1
ATOM 709 C C . PRO A 1 89 ? 0.172 4.848 -7.636 1.00 97.12 89 PRO A C 1
ATOM 711 O O . PRO A 1 89 ? -0.315 5.980 -7.589 1.00 97.12 89 PRO A O 1
ATOM 714 N N . LEU A 1 90 ? -0.358 3.819 -6.969 1.00 97.69 90 LEU A N 1
ATOM 715 C CA . LEU A 1 90 ? -1.657 3.924 -6.304 1.00 97.69 90 LEU A CA 1
ATOM 716 C C . LEU A 1 90 ? -1.583 4.915 -5.143 1.00 97.69 90 LEU A C 1
ATOM 718 O O . LEU A 1 90 ? -2.358 5.874 -5.093 1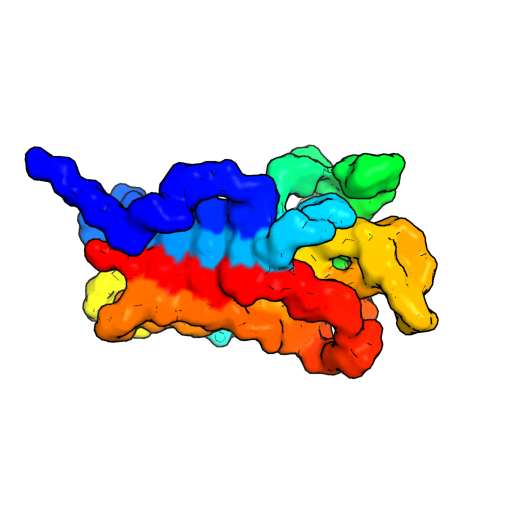.00 97.69 90 LEU A O 1
ATOM 722 N N . TRP A 1 91 ? -0.595 4.750 -4.263 1.00 97.25 91 TRP A N 1
ATOM 723 C CA . TRP A 1 91 ? -0.345 5.693 -3.182 1.00 97.25 91 TRP A CA 1
ATOM 724 C C . TRP A 1 91 ? -0.059 7.102 -3.714 1.00 97.25 91 TRP A C 1
ATOM 726 O O . TRP A 1 91 ? -0.620 8.075 -3.204 1.00 97.25 91 TRP A O 1
ATOM 736 N N . ARG A 1 92 ? 0.783 7.245 -4.749 1.00 94.94 92 ARG A N 1
ATOM 737 C CA . ARG A 1 92 ? 1.213 8.569 -5.224 1.00 94.94 92 ARG A CA 1
ATOM 738 C C . ARG A 1 92 ? 0.059 9.384 -5.801 1.00 94.94 92 ARG A C 1
ATOM 740 O O . ARG A 1 92 ? 0.010 10.592 -5.556 1.00 94.94 92 ARG A O 1
ATOM 747 N N . HIS A 1 93 ? -0.860 8.740 -6.520 1.00 93.56 93 HIS A N 1
ATOM 748 C CA . HIS A 1 93 ? -2.075 9.374 -7.041 1.00 93.56 93 HIS A CA 1
ATOM 749 C C . HIS A 1 93 ? -3.031 9.780 -5.918 1.00 93.56 93 HIS A C 1
ATOM 751 O O . HIS A 1 93 ? -3.525 10.906 -5.900 1.00 93.56 93 HIS A O 1
ATOM 757 N N . ARG A 1 94 ? -3.229 8.916 -4.915 1.00 92.81 94 ARG A N 1
ATOM 758 C CA . ARG A 1 94 ? -4.020 9.255 -3.719 1.00 92.81 94 ARG A CA 1
ATOM 759 C C . ARG A 1 94 ? -3.418 10.428 -2.943 1.00 92.81 94 ARG A C 1
ATOM 761 O O . ARG A 1 94 ? -4.144 11.316 -2.502 1.00 92.81 94 ARG A O 1
ATOM 768 N N . TYR A 1 95 ? -2.092 10.475 -2.847 1.00 90.75 95 TYR A N 1
ATOM 769 C CA . TYR A 1 95 ? -1.375 11.574 -2.215 1.00 90.75 95 TYR A CA 1
ATOM 770 C C . TYR A 1 95 ? -1.491 12.890 -2.999 1.00 90.75 95 TYR A C 1
ATOM 772 O O . TYR A 1 95 ? -1.547 13.952 -2.382 1.00 90.75 95 TYR A O 1
ATOM 780 N N . THR A 1 96 ? -1.569 12.865 -4.337 1.00 87.69 96 THR A N 1
ATOM 781 C CA . THR A 1 96 ? -1.839 14.076 -5.139 1.00 87.69 96 THR A CA 1
ATOM 782 C C . THR A 1 96 ? -3.174 14.698 -4.772 1.00 87.69 96 THR A C 1
ATOM 784 O O . THR A 1 96 ? -3.218 15.896 -4.514 1.00 87.69 96 THR A O 1
ATOM 787 N N . LEU A 1 97 ? -4.234 13.892 -4.683 1.00 83.00 97 LEU A N 1
ATOM 788 C CA . LEU A 1 97 ? -5.571 14.380 -4.330 1.00 83.00 97 LEU A CA 1
ATOM 789 C C . LEU A 1 97 ? -5.611 15.013 -2.931 1.00 83.00 97 LEU A C 1
ATOM 791 O O . LEU A 1 97 ? -6.378 15.939 -2.693 1.00 83.00 97 LEU A O 1
ATOM 795 N N . LEU A 1 98 ? -4.767 14.526 -2.019 1.00 82.75 98 LEU A N 1
ATOM 796 C CA . LEU A 1 98 ? -4.636 15.051 -0.663 1.00 82.75 98 LEU A CA 1
ATOM 797 C C . LEU A 1 98 ? -3.783 16.331 -0.589 1.00 82.75 98 LEU A C 1
ATOM 799 O O . LEU A 1 98 ? -4.128 17.274 0.118 1.00 82.75 98 LEU A O 1
ATOM 803 N N . SER A 1 99 ? -2.635 16.341 -1.269 1.00 80.88 99 SER A N 1
ATOM 804 C CA . SER A 1 99 ? -1.616 17.395 -1.155 1.00 80.88 99 SER A CA 1
ATOM 805 C C . SER A 1 99 ? -1.773 18.533 -2.161 1.00 80.88 99 SER A C 1
ATOM 807 O O . SER A 1 99 ? -1.156 19.583 -1.985 1.00 80.88 99 SER A O 1
ATOM 809 N N . GLY A 1 100 ? -2.535 18.316 -3.235 1.00 77.81 100 GLY A N 1
ATOM 810 C CA . GLY A 1 100 ? -2.560 19.194 -4.400 1.00 77.81 100 GLY A CA 1
ATOM 811 C C . GLY A 1 100 ? -1.229 19.219 -5.157 1.00 77.81 100 GLY A C 1
ATOM 812 O O . GLY A 1 100 ? -0.965 20.171 -5.879 1.00 77.81 100 GLY A O 1
ATOM 813 N N . VAL A 1 101 ? -0.347 18.226 -4.979 1.00 79.69 101 VAL A N 1
ATOM 814 C CA . VAL A 1 101 ? 0.935 18.132 -5.699 1.00 79.69 101 VAL A CA 1
ATOM 815 C C . VAL A 1 101 ? 0.895 16.957 -6.669 1.00 79.69 101 VAL A C 1
ATOM 817 O O . VAL A 1 101 ? 0.849 15.785 -6.271 1.00 79.69 101 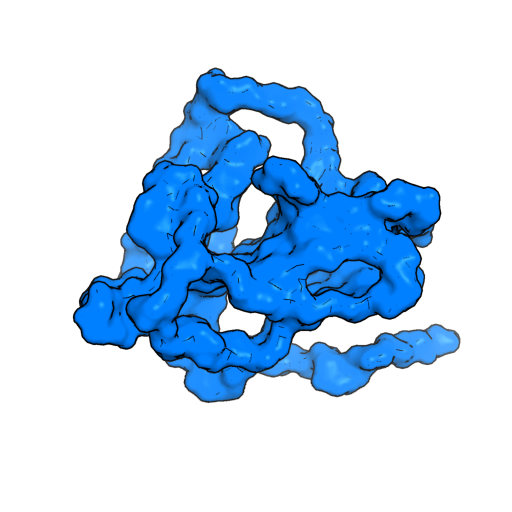VAL A O 1
ATOM 820 N N . THR A 1 102 ? 0.936 17.265 -7.961 1.00 80.81 102 THR A N 1
ATOM 821 C CA . THR A 1 102 ? 0.963 16.287 -9.060 1.00 80.81 102 THR A CA 1
ATOM 822 C C . THR A 1 102 ? 2.157 15.336 -8.946 1.00 80.81 102 THR A C 1
ATOM 824 O O . THR A 1 102 ? 3.160 15.693 -8.321 1.00 80.81 102 THR A O 1
ATOM 827 N N . PRO A 1 103 ? 2.109 14.140 -9.560 1.00 78.38 103 PRO A N 1
ATOM 828 C CA . PRO A 1 103 ? 3.243 13.215 -9.602 1.00 78.38 103 PRO A CA 1
ATOM 829 C C . PRO A 1 103 ? 4.563 13.798 -10.130 1.00 78.38 103 PRO A C 1
ATOM 831 O O . PRO A 1 103 ? 5.628 13.338 -9.728 1.00 78.38 103 PRO A O 1
ATOM 834 N N . SER A 1 104 ? 4.509 14.825 -10.984 1.00 76.44 104 SER A N 1
ATOM 835 C CA . SER A 1 104 ? 5.687 15.545 -11.490 1.00 76.44 104 SER A CA 1
ATOM 836 C C . SER A 1 104 ? 6.286 16.533 -10.478 1.00 76.44 104 SER A C 1
ATOM 838 O O . SER A 1 104 ? 7.351 17.095 -10.730 1.00 76.44 104 SER A O 1
ATOM 840 N N . GLY A 1 105 ? 5.640 16.733 -9.325 1.00 72.81 105 GLY A N 1
ATOM 841 C CA . GLY A 1 105 ? 6.058 17.680 -8.289 1.00 72.81 105 GLY A CA 1
ATOM 842 C C . GLY A 1 105 ? 5.512 19.097 -8.482 1.00 72.81 105 GLY A C 1
ATOM 843 O O . GLY A 1 105 ? 5.896 20.003 -7.744 1.00 72.81 105 GLY A O 1
ATOM 844 N N . GLU A 1 106 ? 4.621 19.306 -9.450 1.00 77.00 106 GLU A N 1
ATOM 845 C CA . GLU A 1 106 ? 3.971 20.595 -9.693 1.00 77.00 106 GLU A CA 1
ATOM 846 C C . GLU A 1 106 ? 2.740 20.759 -8.796 1.00 77.00 106 GLU A C 1
ATOM 848 O O . GLU A 1 106 ? 2.011 19.795 -8.551 1.00 77.00 106 GLU A O 1
ATOM 853 N N . VAL A 1 107 ? 2.489 21.981 -8.321 1.00 74.62 107 VAL A N 1
ATOM 854 C CA . VAL A 1 107 ? 1.282 22.300 -7.546 1.00 74.62 107 VAL A CA 1
ATOM 855 C C . VAL A 1 107 ? 0.080 22.353 -8.489 1.00 74.62 107 VAL A C 1
ATOM 857 O O . VAL A 1 107 ? 0.012 23.206 -9.374 1.00 74.62 107 VAL A O 1
ATOM 860 N N . ASP A 1 108 ? -0.876 21.457 -8.276 1.00 66.62 108 ASP A N 1
ATOM 861 C CA . ASP A 1 108 ? -2.169 21.430 -8.944 1.00 66.62 108 ASP A CA 1
ATOM 862 C C . ASP A 1 108 ? -3.115 22.458 -8.310 1.00 66.62 108 ASP A C 1
ATOM 864 O O . ASP A 1 108 ? -3.824 22.188 -7.338 1.00 66.62 108 ASP A O 1
ATOM 868 N N . ALA A 1 109 ? -3.129 23.657 -8.891 1.00 55.47 109 ALA A N 1
ATOM 869 C CA . ALA A 1 109 ? -4.008 24.751 -8.485 1.00 55.47 109 ALA A CA 1
ATOM 870 C C . ALA A 1 109 ? -5.495 24.533 -8.846 1.00 55.47 109 ALA A C 1
ATOM 872 O O . ALA A 1 109 ? -6.327 25.367 -8.484 1.00 55.47 109 ALA A O 1
ATOM 873 N N . VAL A 1 110 ? -5.836 23.465 -9.581 1.00 56.62 110 VAL A N 1
ATOM 874 C CA . VAL A 1 110 ? -7.210 23.147 -10.009 1.00 56.62 110 VAL A CA 1
ATOM 875 C C . VAL A 1 110 ? -7.878 22.171 -9.040 1.00 56.62 110 VAL A C 1
ATOM 877 O O . VAL A 1 110 ? -9.092 22.255 -8.832 1.00 56.62 110 VAL A O 1
ATOM 880 N N . SER A 1 111 ? -7.106 21.300 -8.384 1.00 51.84 111 SER A N 1
ATOM 881 C CA . SER A 1 111 ? -7.601 20.524 -7.247 1.00 51.84 111 SER A CA 1
ATOM 882 C C . SER A 1 111 ? -7.886 21.479 -6.082 1.00 51.84 111 SER A C 1
ATOM 884 O O . SER A 1 111 ? -6.984 22.045 -5.468 1.00 51.84 111 SER A O 1
ATOM 886 N N . GLY A 1 112 ? -9.169 21.761 -5.843 1.00 41.72 112 GLY A N 1
ATOM 887 C CA . GLY A 1 112 ? -9.597 22.661 -4.779 1.00 41.72 112 GLY A CA 1
ATOM 888 C C . GLY A 1 112 ? -8.987 22.213 -3.458 1.00 41.72 112 GLY A C 1
ATOM 889 O O . GLY A 1 112 ? -9.306 21.130 -2.976 1.00 41.72 112 GLY A O 1
ATOM 890 N N . ALA A 1 113 ? -8.093 23.034 -2.906 1.00 39.28 113 ALA A N 1
ATOM 891 C CA . ALA A 1 113 ? -7.478 22.806 -1.612 1.00 39.28 113 ALA A CA 1
ATOM 892 C C . ALA A 1 113 ? -8.581 22.520 -0.588 1.00 39.28 113 ALA A C 1
ATOM 894 O O . ALA A 1 113 ? -9.328 23.421 -0.204 1.00 39.28 113 ALA A O 1
ATOM 895 N N . THR A 1 114 ? -8.720 21.261 -0.178 1.00 44.78 114 THR A N 1
ATOM 896 C CA . THR A 1 114 ? -9.650 20.895 0.887 1.00 44.78 114 THR A CA 1
ATOM 897 C C . THR A 1 114 ? -9.205 21.641 2.140 1.00 44.78 114 THR A C 1
ATOM 899 O O . THR A 1 114 ? -8.108 21.402 2.645 1.00 44.78 114 THR A O 1
ATOM 902 N N . GLU A 1 115 ? -10.022 22.601 2.586 1.00 42.47 115 GLU A N 1
ATOM 903 C CA . GLU A 1 115 ? -9.774 23.482 3.729 1.00 42.47 115 GLU A CA 1
ATOM 904 C C . GLU A 1 115 ? -9.291 22.686 4.939 1.00 42.47 115 GLU A C 1
ATOM 906 O O . GLU A 1 115 ? -10.124 22.116 5.631 1.00 42.47 115 GLU A O 1
ATOM 911 N N . SER A 1 116 ? -7.977 22.649 5.193 1.00 40.12 116 SER A N 1
ATOM 912 C CA . SER A 1 116 ? -7.303 22.270 6.450 1.00 40.12 116 SER A CA 1
ATOM 913 C C . SER A 1 116 ? -8.085 21.348 7.402 1.00 40.12 116 SER A C 1
ATOM 915 O O . SER A 1 116 ? -8.110 21.558 8.616 1.00 40.12 116 SER A O 1
ATOM 917 N N . HIS A 1 117 ? -8.740 20.318 6.872 1.00 44.03 117 HIS A N 1
ATOM 918 C CA . HIS A 1 117 ? -9.278 19.237 7.663 1.00 44.03 117 HIS A CA 1
ATOM 919 C C . HIS A 1 117 ? -8.032 18.482 8.071 1.00 44.03 117 HIS A C 1
ATOM 921 O O . HIS A 1 117 ? -7.193 18.150 7.237 1.00 44.03 117 HIS A O 1
ATOM 927 N N . ARG A 1 118 ? -7.824 18.327 9.375 1.00 53.00 118 ARG A N 1
ATOM 928 C CA . ARG A 1 118 ? -6.711 17.529 9.879 1.00 53.00 118 ARG A CA 1
ATOM 929 C C . ARG A 1 118 ? -6.970 16.108 9.383 1.00 53.00 118 ARG A C 1
ATOM 931 O O . ARG A 1 118 ? -7.762 15.391 9.984 1.00 53.00 118 ARG A O 1
ATOM 938 N N . PHE A 1 119 ? -6.370 15.776 8.244 1.00 65.06 119 PHE A N 1
ATOM 939 C CA . PHE A 1 119 ? -6.336 14.473 7.593 1.00 65.06 119 PHE A CA 1
ATOM 940 C C . PHE A 1 119 ? -5.538 13.529 8.491 1.00 65.06 119 PHE A C 1
ATOM 942 O O . PHE A 1 119 ? -4.350 13.281 8.305 1.00 65.06 119 PHE A O 1
ATOM 949 N N . ALA A 1 120 ? -6.186 13.160 9.585 1.00 80.94 120 ALA A N 1
ATOM 950 C CA . ALA A 1 120 ? -5.653 12.352 10.652 1.00 80.94 120 ALA A CA 1
ATOM 951 C C . ALA A 1 120 ? -6.656 11.235 10.898 1.00 80.94 120 ALA A C 1
ATOM 953 O O . ALA A 1 120 ? -7.863 11.471 10.917 1.00 80.94 120 ALA A O 1
ATOM 954 N N . LEU A 1 121 ? -6.163 10.024 11.102 1.00 87.19 121 LEU A N 1
ATOM 955 C CA . LEU A 1 121 ? -6.990 8.868 11.448 1.00 87.19 121 LEU A CA 1
ATOM 956 C C . LEU A 1 121 ? -7.566 8.949 12.873 1.00 87.19 121 LEU A C 1
ATOM 958 O O . LEU A 1 121 ? -8.445 8.163 13.206 1.00 87.19 121 LEU A O 1
ATOM 962 N N . ASP A 1 122 ? -7.100 9.870 13.725 1.00 88.25 122 ASP A N 1
ATOM 963 C CA . ASP A 1 122 ? -7.536 9.992 15.127 1.00 88.25 122 ASP A CA 1
ATOM 964 C C . ASP A 1 122 ? -9.071 10.030 15.309 1.00 88.25 122 ASP A C 1
ATOM 966 O O . ASP A 1 122 ? -9.565 9.298 16.163 1.00 88.25 122 ASP A O 1
ATOM 970 N N . PRO A 1 123 ? -9.864 10.777 14.507 1.00 86.75 123 PRO A N 1
ATOM 971 C CA . PRO A 1 123 ? -11.324 10.775 14.621 1.00 86.75 123 PRO A CA 1
ATOM 972 C C . PRO A 1 123 ? -11.970 9.428 14.274 1.00 86.75 123 PRO A C 1
ATOM 974 O O . PRO A 1 123 ? -13.073 9.153 14.743 1.00 86.75 123 PRO A O 1
ATOM 977 N N . TYR A 1 124 ? -11.299 8.600 13.467 1.00 87.19 124 TYR A N 1
ATOM 978 C CA . TYR A 1 124 ? -11.769 7.261 13.119 1.00 87.19 124 TYR A CA 1
ATOM 979 C C . TYR A 1 124 ? -11.492 6.279 14.259 1.00 87.19 124 TYR A C 1
ATOM 981 O O . TYR A 1 124 ? -12.348 5.464 14.568 1.00 87.19 124 TYR A O 1
ATOM 989 N N . LEU A 1 125 ? -10.366 6.402 14.965 1.00 88.12 125 LEU A N 1
ATOM 990 C CA . LEU A 1 125 ? -9.934 5.471 16.024 1.00 88.12 125 LEU A CA 1
ATOM 991 C C . LEU A 1 125 ? -10.654 5.655 17.378 1.00 88.12 125 LEU A C 1
ATOM 993 O O . LEU A 1 125 ? -10.169 5.196 18.415 1.00 88.12 125 LEU A O 1
ATOM 997 N N . VAL A 1 126 ? -11.803 6.333 17.386 1.00 86.69 126 VAL A N 1
ATOM 998 C CA . VAL A 1 126 ? -12.627 6.546 18.581 1.00 86.69 126 VAL A CA 1
ATOM 999 C C . VAL A 1 126 ? -13.563 5.355 18.782 1.00 86.69 126 VAL A C 1
ATOM 1001 O O . VAL A 1 126 ? -14.422 5.097 17.943 1.00 86.69 126 VAL A O 1
ATOM 1004 N N . ALA A 1 127 ? -13.429 4.670 19.918 1.00 84.44 127 ALA A N 1
ATOM 1005 C CA . ALA A 1 127 ? -14.301 3.556 20.284 1.00 84.44 127 ALA A CA 1
ATOM 1006 C C . ALA A 1 127 ? -15.760 4.001 20.525 1.00 84.44 127 ALA A C 1
ATOM 1008 O O . ALA A 1 127 ? -16.029 5.099 21.023 1.00 84.44 127 ALA A O 1
ATOM 1009 N N . GLY A 1 128 ? -16.706 3.118 20.214 1.00 85.31 128 GLY A N 1
ATOM 1010 C CA . GLY A 1 128 ? -18.150 3.311 20.339 1.00 85.31 128 GLY A CA 1
ATOM 1011 C C . GLY A 1 128 ? -18.752 4.224 19.269 1.00 85.31 128 GLY A C 1
ATOM 1012 O O . GLY A 1 128 ? -19.804 4.823 19.505 1.00 85.31 128 GLY A O 1
ATOM 1013 N N . LYS A 1 129 ? -18.067 4.399 18.135 1.00 87.94 129 LYS A N 1
ATOM 1014 C CA . LYS A 1 129 ? -18.504 5.253 17.018 1.00 87.94 129 LYS A CA 1
ATOM 1015 C C . LYS A 1 129 ? -18.843 4.480 15.751 1.00 87.94 129 LYS A C 1
ATOM 1017 O O . LYS A 1 129 ? -19.304 5.104 14.804 1.00 87.94 129 LYS A O 1
ATOM 1022 N N . GLU A 1 130 ? -18.624 3.170 15.752 1.00 88.44 130 GLU A N 1
ATOM 1023 C CA . GLU A 1 130 ? -18.826 2.264 14.621 1.00 88.44 130 GLU A CA 1
ATOM 1024 C C . GLU A 1 130 ? -18.090 2.766 13.372 1.00 88.44 130 GLU A C 1
ATOM 1026 O O . GLU A 1 130 ? -18.556 2.650 12.244 1.00 88.44 130 GLU A O 1
ATOM 1031 N N . ASN A 1 131 ? -16.929 3.389 13.593 1.00 92.00 131 ASN A N 1
ATOM 1032 C CA . ASN A 1 131 ? -16.123 3.939 12.521 1.00 92.00 131 ASN A CA 1
ATOM 1033 C C . ASN A 1 131 ? -15.448 2.818 11.735 1.00 92.00 131 ASN A C 1
ATOM 1035 O O . ASN A 1 131 ? -14.926 1.852 12.303 1.00 92.00 131 ASN A O 1
ATOM 1039 N N . GLU A 1 132 ? -15.362 3.038 10.429 1.00 95.38 132 GLU A N 1
ATOM 1040 C CA . GLU A 1 132 ? -14.701 2.145 9.494 1.00 95.38 132 GLU A CA 1
ATOM 1041 C C . GLU A 1 132 ? -13.735 2.915 8.600 1.00 95.38 132 GLU A C 1
ATOM 1043 O O . GLU A 1 132 ? -13.975 4.067 8.222 1.00 95.38 132 GLU A O 1
ATOM 1048 N N . PHE A 1 133 ? -12.637 2.264 8.236 1.00 96.06 133 PHE A N 1
ATOM 1049 C CA . PHE A 1 133 ? -11.703 2.769 7.237 1.00 96.06 133 PHE A CA 1
ATOM 1050 C C . PHE A 1 133 ? -11.004 1.606 6.537 1.00 96.06 133 PHE A C 1
ATOM 1052 O O . PHE A 1 133 ? -10.927 0.497 7.063 1.00 96.06 133 PHE A O 1
ATOM 1059 N N . VAL A 1 134 ? -10.476 1.855 5.345 1.00 97.88 134 VAL A N 1
ATOM 1060 C CA . VAL A 1 134 ? -9.685 0.873 4.606 1.00 97.88 134 VAL A CA 1
ATOM 1061 C C . VAL A 1 134 ? -8.216 1.130 4.895 1.00 97.88 134 VAL A C 1
ATOM 1063 O O . VAL A 1 134 ? -7.727 2.246 4.724 1.00 97.88 134 VAL A O 1
ATOM 1066 N N . LEU A 1 135 ? -7.495 0.104 5.339 1.00 98.19 135 LEU A N 1
ATOM 1067 C CA . LEU A 1 135 ? -6.042 0.152 5.398 1.00 98.19 135 LEU A CA 1
ATOM 1068 C C . LEU A 1 135 ? -5.469 -0.423 4.106 1.00 98.19 135 LEU A C 1
ATOM 1070 O O . LEU A 1 135 ? -5.820 -1.536 3.718 1.00 98.19 135 LEU A O 1
ATOM 1074 N N . CYS A 1 136 ? -4.553 0.313 3.490 1.00 98.62 136 CYS A N 1
ATOM 1075 C CA . CYS A 1 136 ? -3.907 -0.042 2.237 1.00 98.62 136 CYS A CA 1
ATOM 1076 C C . CYS A 1 136 ? -2.395 -0.176 2.430 1.00 98.62 136 CYS A C 1
ATOM 1078 O O . CYS A 1 136 ? -1.763 0.644 3.100 1.00 98.62 136 CYS A O 1
ATOM 1080 N N . VAL A 1 137 ? -1.816 -1.203 1.815 1.00 98.75 137 VAL A N 1
ATOM 1081 C CA . VAL A 1 137 ? -0.375 -1.445 1.729 1.00 98.75 137 VAL A CA 1
ATOM 1082 C C . VAL A 1 137 ? -0.031 -1.699 0.271 1.00 98.75 137 VAL A C 1
ATOM 1084 O O . VAL A 1 137 ? -0.439 -2.711 -0.295 1.00 98.75 137 VAL A O 1
ATOM 1087 N N . GLU A 1 138 ? 0.738 -0.800 -0.329 1.00 98.75 138 GLU A N 1
ATOM 1088 C CA . GLU A 1 138 ? 1.297 -0.990 -1.666 1.00 98.75 138 GLU A CA 1
ATOM 1089 C C . GLU A 1 138 ? 2.758 -1.404 -1.540 1.00 98.75 138 GLU A C 1
ATOM 1091 O O . GLU A 1 138 ? 3.525 -0.768 -0.810 1.00 98.75 138 GLU A O 1
ATOM 1096 N N . ILE A 1 139 ? 3.135 -2.468 -2.246 1.00 98.31 139 ILE A N 1
ATOM 1097 C CA . ILE A 1 139 ? 4.522 -2.921 -2.333 1.00 98.31 139 ILE A CA 1
ATOM 1098 C C . ILE A 1 139 ? 4.975 -2.995 -3.786 1.00 98.31 139 ILE A C 1
ATOM 1100 O O . ILE A 1 139 ? 4.202 -3.403 -4.649 1.00 98.31 139 ILE A O 1
ATOM 1104 N N . ASN A 1 140 ? 6.233 -2.657 -4.053 1.00 97.88 140 ASN A N 1
ATOM 1105 C CA . ASN A 1 140 ? 6.835 -2.844 -5.370 1.00 97.88 140 ASN A CA 1
ATOM 1106 C C . ASN A 1 140 ? 8.298 -3.271 -5.253 1.00 97.88 140 ASN A C 1
ATOM 1108 O O . ASN A 1 140 ? 9.058 -2.647 -4.509 1.00 97.88 140 ASN A O 1
ATOM 1112 N N . ALA A 1 141 ? 8.692 -4.318 -5.972 1.00 95.25 141 ALA A N 1
ATOM 1113 C CA . ALA A 1 141 ? 10.068 -4.792 -5.985 1.00 95.25 141 ALA A CA 1
ATOM 1114 C C . ALA A 1 141 ? 10.757 -4.412 -7.299 1.00 95.25 141 ALA A C 1
ATOM 1116 O O . ALA A 1 141 ? 10.212 -4.675 -8.371 1.00 95.25 141 ALA A O 1
ATOM 1117 N N . PRO A 1 142 ? 11.969 -3.844 -7.232 1.00 94.25 142 PRO A N 1
ATOM 1118 C CA . PRO A 1 142 ? 12.729 -3.532 -8.429 1.00 94.25 142 PRO A CA 1
ATOM 1119 C C . PRO A 1 142 ? 13.145 -4.813 -9.153 1.00 94.25 142 PRO A C 1
ATOM 1121 O O . PRO A 1 142 ? 13.396 -5.845 -8.530 1.00 94.25 142 PRO A O 1
ATOM 1124 N N . ALA A 1 143 ? 13.243 -4.727 -10.478 1.00 93.50 143 ALA A N 1
ATOM 1125 C CA . ALA A 1 143 ? 13.737 -5.784 -11.358 1.00 93.50 143 ALA A CA 1
ATOM 1126 C C . ALA A 1 143 ? 13.002 -7.143 -11.260 1.00 93.50 143 ALA A C 1
ATOM 1128 O O . ALA A 1 143 ? 13.523 -8.155 -11.741 1.00 93.50 143 ALA A O 1
ATOM 1129 N N . ASP A 1 144 ? 11.785 -7.193 -10.699 1.00 95.50 144 ASP A N 1
ATOM 1130 C CA . ASP A 1 144 ? 10.973 -8.416 -10.596 1.00 95.50 144 ASP A CA 1
ATOM 1131 C C . ASP A 1 144 ? 10.330 -8.788 -11.944 1.00 95.50 144 ASP A C 1
ATOM 1133 O O . ASP A 1 144 ? 9.117 -8.716 -12.141 1.00 95.50 144 ASP A O 1
ATOM 1137 N N . THR A 1 145 ? 11.167 -9.126 -12.920 1.00 96.56 145 THR A N 1
ATOM 1138 C CA . THR A 1 145 ? 10.752 -9.398 -14.301 1.00 96.56 145 THR A CA 1
ATOM 1139 C C . THR A 1 145 ? 10.103 -10.769 -14.483 1.00 96.56 145 THR A C 1
ATOM 1141 O O . THR A 1 145 ? 10.400 -11.735 -13.781 1.00 96.56 145 THR A O 1
ATOM 1144 N N . ASN A 1 146 ? 9.246 -10.878 -15.498 1.00 96.06 146 ASN A N 1
ATOM 1145 C CA . ASN A 1 146 ? 8.731 -12.150 -15.998 1.00 96.06 146 ASN A CA 1
ATOM 1146 C C . ASN A 1 146 ? 8.497 -12.099 -17.525 1.00 96.06 146 ASN A C 1
ATOM 1148 O O . ASN A 1 146 ? 8.919 -11.162 -18.204 1.00 96.06 146 ASN A O 1
ATOM 1152 N N . GLU A 1 147 ? 7.842 -13.112 -18.102 1.00 96.19 147 GLU A N 1
ATOM 1153 C CA . GLU A 1 147 ? 7.607 -13.175 -19.555 1.00 96.19 147 GLU A CA 1
ATOM 1154 C C . GLU A 1 147 ? 6.774 -12.003 -20.106 1.00 96.19 147 GLU A C 1
ATOM 1156 O O . GLU A 1 147 ? 6.967 -11.601 -21.259 1.00 96.19 147 GLU A O 1
ATOM 1161 N N . ARG A 1 148 ? 5.869 -11.455 -19.289 1.00 95.81 148 ARG A N 1
ATOM 1162 C CA . ARG A 1 148 ? 4.952 -10.355 -19.621 1.00 95.81 148 ARG A CA 1
ATOM 1163 C C . ARG A 1 148 ? 5.515 -8.991 -19.232 1.00 95.81 148 ARG A C 1
ATOM 1165 O O . ARG A 1 148 ? 5.277 -8.011 -19.929 1.00 95.81 148 ARG A O 1
ATOM 1172 N N . HIS A 1 149 ? 6.327 -8.951 -18.182 1.00 95.56 149 HIS A N 1
ATOM 1173 C CA . HIS A 1 149 ? 6.898 -7.747 -17.596 1.00 95.56 149 HIS A CA 1
ATOM 1174 C C . HIS A 1 149 ? 8.424 -7.782 -17.702 1.00 95.56 149 HIS A C 1
ATOM 1176 O O . HIS A 1 149 ? 9.116 -8.316 -16.838 1.00 95.56 149 HIS A O 1
ATOM 1182 N N . LYS A 1 150 ? 8.950 -7.240 -18.806 1.00 95.62 150 LYS A N 1
ATOM 1183 C CA . LYS A 1 150 ? 10.377 -7.336 -19.172 1.00 95.62 150 LYS A CA 1
ATOM 1184 C C . LYS A 1 150 ? 11.210 -6.107 -18.815 1.00 95.62 150 LYS A C 1
ATOM 1186 O O . LYS A 1 150 ? 12.399 -6.089 -19.123 1.00 95.62 150 LYS A O 1
ATOM 1191 N N . ASP A 1 151 ? 10.597 -5.075 -18.239 1.00 94.12 151 ASP A N 1
ATOM 1192 C CA . ASP A 1 151 ? 11.324 -3.870 -17.849 1.00 94.12 151 ASP A CA 1
ATOM 1193 C C . ASP A 1 151 ? 12.352 -4.227 -16.759 1.00 94.12 151 ASP A C 1
ATOM 1195 O O . ASP A 1 151 ? 11.957 -4.718 -15.703 1.00 94.12 151 ASP A O 1
ATOM 1199 N N . PRO A 1 152 ? 13.659 -4.018 -16.991 1.00 92.12 152 PRO A N 1
ATOM 1200 C CA . PRO A 1 152 ? 14.700 -4.466 -16.070 1.00 92.12 152 PRO A CA 1
ATOM 1201 C C . PRO A 1 152 ? 14.752 -3.656 -14.769 1.00 92.12 152 PRO A C 1
ATOM 1203 O O . PRO A 1 152 ? 15.447 -4.062 -13.844 1.00 92.12 152 PRO A O 1
ATOM 1206 N N . ILE A 1 153 ? 14.061 -2.516 -14.704 1.00 91.25 153 ILE A N 1
ATOM 1207 C CA . ILE A 1 153 ? 14.002 -1.642 -13.533 1.00 91.25 153 ILE A CA 1
ATOM 1208 C C . ILE A 1 153 ? 12.659 -1.840 -12.832 1.00 91.25 153 ILE A C 1
ATOM 1210 O O . ILE A 1 153 ? 12.636 -2.181 -11.654 1.00 91.25 153 ILE A O 1
ATOM 1214 N N . LEU A 1 154 ? 11.549 -1.655 -13.552 1.00 92.25 154 LEU A N 1
ATOM 1215 C CA . LEU A 1 154 ? 10.198 -1.726 -12.989 1.00 92.25 154 LEU A CA 1
ATOM 1216 C C . LEU A 1 154 ? 9.737 -3.158 -12.724 1.00 92.25 154 LEU A C 1
ATOM 1218 O O . LEU A 1 154 ? 9.059 -3.387 -11.733 1.00 92.25 154 LEU A O 1
ATOM 1222 N N . GLY A 1 155 ? 10.101 -4.115 -13.581 1.00 94.94 155 GLY A N 1
ATOM 1223 C CA . GLY A 1 155 ? 9.607 -5.483 -13.476 1.00 94.94 155 GLY A CA 1
ATOM 1224 C C . GLY A 1 155 ? 8.077 -5.554 -13.505 1.00 94.94 155 GLY A C 1
ATOM 1225 O O . GLY A 1 155 ? 7.415 -4.870 -14.293 1.00 94.94 155 GLY A O 1
ATOM 1226 N N . GLN A 1 156 ? 7.525 -6.434 -12.674 1.00 97.38 156 GLN A N 1
ATOM 1227 C CA . GLN A 1 156 ? 6.091 -6.569 -12.456 1.00 97.38 156 GLN A CA 1
ATOM 1228 C C . GLN A 1 156 ? 5.491 -5.345 -11.742 1.00 97.38 156 GLN A C 1
ATOM 1230 O O . GLN A 1 156 ? 6.169 -4.685 -10.962 1.00 97.38 156 GLN A O 1
ATOM 1235 N N . PRO A 1 157 ? 4.199 -5.055 -11.969 1.00 97.56 157 PRO A N 1
ATOM 1236 C CA . PRO A 1 157 ? 3.474 -4.006 -11.263 1.00 97.56 157 PRO A CA 1
ATOM 1237 C C . PRO A 1 157 ? 3.539 -4.095 -9.733 1.00 97.56 157 PRO A C 1
ATOM 1239 O O . PRO A 1 157 ? 3.586 -5.188 -9.161 1.00 97.56 157 PRO A O 1
ATOM 1242 N N . SER A 1 158 ? 3.404 -2.937 -9.078 1.00 98.25 158 SER A N 1
ATOM 1243 C CA . SER A 1 158 ? 3.180 -2.860 -7.633 1.00 98.25 158 SER A CA 1
ATOM 1244 C C . SER A 1 158 ? 1.909 -3.611 -7.231 1.00 98.25 158 SER A C 1
ATOM 1246 O O . SER A 1 158 ? 0.926 -3.614 -7.970 1.00 98.25 158 SER A O 1
ATOM 1248 N N . LEU A 1 159 ? 1.897 -4.227 -6.051 1.00 98.69 159 LEU A N 1
ATOM 1249 C CA . LEU A 1 159 ? 0.739 -4.945 -5.517 1.00 98.69 159 LEU A CA 1
ATOM 1250 C C . LEU A 1 159 ? 0.090 -4.173 -4.378 1.00 98.69 159 LEU A C 1
ATOM 1252 O O . LEU A 1 159 ? 0.778 -3.715 -3.467 1.00 98.69 159 LEU A O 1
ATOM 1256 N N . LEU A 1 160 ? -1.239 -4.108 -4.404 1.00 98.75 160 LEU A N 1
ATOM 1257 C CA . LEU A 1 160 ? -2.060 -3.539 -3.347 1.00 98.75 160 LEU A CA 1
ATOM 1258 C C . LEU A 1 160 ? -2.625 -4.648 -2.469 1.00 98.75 160 LEU A C 1
ATOM 1260 O O . LEU A 1 160 ? -3.372 -5.507 -2.936 1.00 98.75 160 LEU A O 1
ATOM 1264 N N . TYR A 1 161 ? -2.340 -4.558 -1.179 1.00 98.81 161 TYR A N 1
ATOM 1265 C CA . TYR A 1 161 ? -3.003 -5.327 -0.143 1.00 98.81 161 TYR A CA 1
ATOM 1266 C C . TYR A 1 161 ? -3.895 -4.405 0.676 1.00 98.81 161 TYR A C 1
ATOM 1268 O O . TYR A 1 161 ? -3.458 -3.319 1.056 1.00 98.81 161 TYR A O 1
ATOM 1276 N N . SER A 1 162 ? -5.120 -4.821 0.986 1.00 98.56 162 SER A N 1
ATOM 1277 C CA . SER A 1 162 ? -6.005 -4.006 1.818 1.00 98.56 162 SER A CA 1
ATOM 1278 C C . SER A 1 162 ? -6.874 -4.820 2.767 1.00 98.56 162 SER A C 1
ATOM 1280 O O . SER A 1 162 ? -7.069 -6.023 2.592 1.00 98.56 162 SER A O 1
ATOM 1282 N N . CYS A 1 163 ? -7.408 -4.150 3.784 1.00 98.00 163 CYS A N 1
ATOM 1283 C CA . CYS A 1 163 ? -8.470 -4.673 4.638 1.00 98.00 163 CYS A CA 1
ATOM 1284 C C . CYS A 1 163 ? -9.391 -3.547 5.123 1.00 98.00 163 CYS A C 1
ATOM 1286 O O . CYS A 1 163 ? -8.963 -2.400 5.258 1.00 98.00 163 CYS A O 1
ATOM 1288 N N . LEU A 1 164 ? -10.655 -3.888 5.382 1.00 97.81 164 LEU A N 1
ATOM 1289 C CA . LEU A 1 164 ? -11.592 -3.017 6.087 1.00 97.81 164 LEU A CA 1
ATOM 1290 C C . LEU A 1 164 ? -11.341 -3.156 7.591 1.00 97.81 164 LEU A C 1
ATOM 1292 O O . LEU A 1 164 ? -11.334 -4.270 8.116 1.00 97.81 164 LEU A O 1
ATOM 1296 N N . ILE A 1 165 ? -11.107 -2.035 8.263 1.00 96.38 165 ILE A N 1
ATOM 1297 C CA . ILE A 1 165 ? -10.928 -1.957 9.709 1.00 96.38 165 ILE A CA 1
ATOM 1298 C C . ILE A 1 165 ? -12.229 -1.457 10.329 1.00 96.38 165 ILE A C 1
ATOM 1300 O O . ILE A 1 165 ? -12.644 -0.335 10.054 1.00 96.38 165 ILE A O 1
ATOM 1304 N N . GLU A 1 166 ? -12.821 -2.269 11.200 1.00 95.50 166 GLU A N 1
ATOM 1305 C CA . GLU A 1 166 ? -14.018 -1.946 11.981 1.00 95.50 166 GLU A CA 1
ATOM 1306 C C . GLU A 1 166 ? -13.593 -1.629 13.423 1.00 95.50 166 GLU A C 1
ATOM 1308 O O . GLU A 1 166 ? -13.210 -2.511 14.194 1.00 95.50 166 GLU A O 1
ATOM 1313 N N . VAL A 1 167 ? -13.605 -0.360 13.822 1.00 92.06 167 VAL A N 1
ATOM 1314 C CA . VAL A 1 167 ? -12.940 0.074 15.070 1.00 92.06 167 VAL A CA 1
ATOM 1315 C C . VAL A 1 167 ? -13.516 -0.598 16.322 1.00 92.06 167 VAL A C 1
ATOM 1317 O O . VAL A 1 167 ? -12.780 -0.903 17.263 1.00 92.06 167 VAL A O 1
ATOM 1320 N N . ASP A 1 168 ? -14.810 -0.909 16.292 1.00 90.75 168 ASP A N 1
ATOM 1321 C CA . ASP A 1 168 ? -15.547 -1.492 17.414 1.00 90.75 168 ASP A CA 1
ATOM 1322 C C . ASP A 1 168 ? -15.681 -3.017 17.371 1.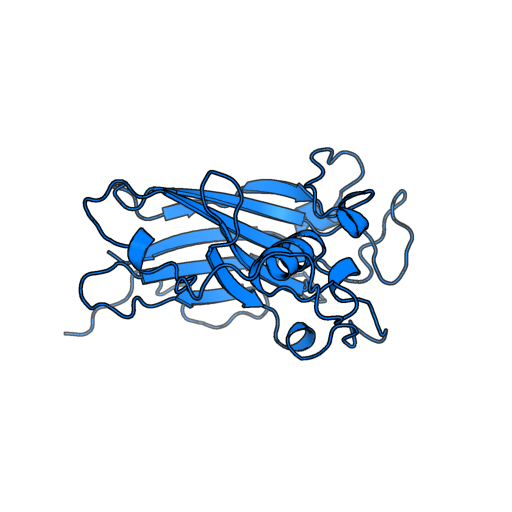00 90.75 168 ASP A C 1
ATOM 1324 O O . ASP A 1 168 ? -16.232 -3.617 18.299 1.00 90.75 168 ASP A O 1
ATOM 1328 N N . ARG A 1 169 ? -15.126 -3.678 16.348 1.00 93.00 169 ARG A N 1
ATOM 1329 C CA . ARG A 1 169 ? -15.132 -5.143 16.262 1.00 93.00 169 ARG A CA 1
ATOM 1330 C C . ARG A 1 169 ? -14.438 -5.767 17.469 1.00 93.00 169 ARG A C 1
ATOM 1332 O O . ARG A 1 169 ? -13.403 -5.275 17.915 1.00 93.00 169 ARG A O 1
ATOM 1339 N N . GLU A 1 170 ? -14.970 -6.876 17.989 1.00 91.19 170 GLU A N 1
ATOM 1340 C CA . GLU A 1 170 ? -14.424 -7.568 19.165 1.00 91.19 170 GLU A CA 1
ATOM 1341 C C . GLU A 1 170 ? -12.967 -8.014 18.952 1.00 91.19 170 GLU A C 1
ATOM 1343 O O . GLU A 1 170 ? -12.088 -7.597 19.720 1.00 91.19 170 GLU A O 1
ATOM 1348 N N . GLU A 1 171 ? -12.687 -8.756 17.871 1.00 93.94 171 GLU A N 1
ATOM 1349 C CA . GLU A 1 171 ? -11.323 -9.143 17.500 1.00 93.94 171 GLU A CA 1
ATOM 1350 C C . GLU A 1 171 ? -10.513 -7.942 16.995 1.00 93.94 171 GLU A C 1
ATOM 1352 O O . GLU A 1 171 ? -10.871 -7.329 15.990 1.00 93.94 171 GLU A O 1
ATOM 1357 N N . PRO A 1 172 ? -9.352 -7.641 17.603 1.00 92.69 172 PRO A N 1
ATOM 1358 C CA . PRO A 1 172 ? -8.551 -6.489 17.209 1.00 92.69 172 PRO A CA 1
ATOM 1359 C C . PRO A 1 172 ? -7.661 -6.760 15.988 1.00 92.69 172 PRO A C 1
ATOM 1361 O O . PRO A 1 172 ? -6.869 -5.892 15.631 1.00 92.69 172 PRO A O 1
ATOM 1364 N N . TYR A 1 173 ? -7.717 -7.956 15.392 1.00 96.38 173 TYR A N 1
ATOM 1365 C CA . TYR A 1 173 ? -6.763 -8.419 14.385 1.00 96.38 173 TYR A CA 1
ATOM 1366 C C . TYR A 1 173 ? -7.370 -8.466 12.983 1.00 96.38 173 TYR A C 1
ATOM 1368 O O . TYR A 1 173 ? -8.422 -9.071 12.783 1.00 96.38 173 TYR A O 1
ATOM 1376 N N . TYR A 1 174 ? -6.647 -7.918 12.006 1.00 97.75 174 TYR A N 1
ATOM 1377 C CA . TYR A 1 174 ? -7.068 -7.875 10.605 1.00 97.75 174 TYR A CA 1
ATOM 1378 C C . TYR A 1 174 ? -5.961 -8.373 9.686 1.00 97.75 174 TYR A C 1
ATOM 1380 O O . TYR A 1 174 ? -4.816 -7.928 9.782 1.00 97.75 174 TYR A O 1
ATOM 1388 N N . LEU A 1 175 ? -6.310 -9.281 8.780 1.00 98.19 175 LEU A N 1
ATOM 1389 C CA . LEU A 1 175 ? -5.423 -9.746 7.718 1.00 98.19 175 LEU A CA 1
ATOM 1390 C C . LEU A 1 175 ? -5.614 -8.866 6.487 1.00 98.19 175 LEU A C 1
ATOM 1392 O O . LEU A 1 175 ? -6.749 -8.603 6.097 1.00 98.19 175 LEU A O 1
ATOM 1396 N N . LEU A 1 176 ? -4.511 -8.421 5.883 1.00 98.50 176 LEU A N 1
ATOM 1397 C CA . LEU A 1 176 ? -4.578 -7.758 4.584 1.00 98.50 176 LEU A CA 1
ATOM 1398 C C . LEU A 1 176 ? -4.527 -8.792 3.469 1.00 98.50 176 LEU A C 1
ATOM 1400 O O . LEU A 1 176 ? -3.614 -9.626 3.429 1.00 98.50 176 LEU A O 1
ATOM 1404 N N . GLU A 1 177 ? -5.450 -8.675 2.526 1.00 98.00 177 GLU A N 1
ATOM 1405 C CA . GLU A 1 177 ? -5.546 -9.550 1.362 1.00 98.00 177 GLU A CA 1
ATOM 1406 C C . GLU A 1 177 ? -5.097 -8.832 0.096 1.00 98.00 177 GLU A C 1
ATOM 1408 O O . GLU A 1 177 ? -5.122 -7.607 0.037 1.00 98.00 177 GLU A O 1
ATOM 1413 N N . LEU A 1 178 ? -4.631 -9.596 -0.895 1.00 98.44 178 LEU A N 1
ATOM 1414 C CA . LEU A 1 178 ? -4.252 -9.045 -2.195 1.00 98.44 178 LEU A CA 1
ATOM 1415 C C . LEU A 1 178 ? -5.513 -8.560 -2.916 1.00 98.44 178 LEU A C 1
ATOM 1417 O O . LEU A 1 178 ? -6.390 -9.362 -3.226 1.00 98.44 178 LEU A O 1
ATOM 1421 N N . THR A 1 179 ? -5.571 -7.264 -3.198 1.00 97.56 179 THR A N 1
ATOM 1422 C CA . THR A 1 179 ? -6.751 -6.595 -3.760 1.00 97.56 179 THR A CA 1
ATOM 1423 C C . THR A 1 179 ? -6.581 -6.283 -5.240 1.00 97.56 179 THR A C 1
ATOM 1425 O O . THR A 1 179 ? -7.544 -6.365 -5.994 1.00 97.56 179 THR A O 1
ATOM 1428 N N . GLY A 1 180 ? -5.369 -5.927 -5.667 1.00 98.19 180 GLY A N 1
ATOM 1429 C CA . GLY A 1 180 ? -5.096 -5.534 -7.047 1.00 98.19 180 GLY A CA 1
ATOM 1430 C C . GLY A 1 180 ? -3.653 -5.091 -7.250 1.00 98.19 180 GLY A C 1
ATOM 1431 O O . GLY A 1 180 ? -2.783 -5.395 -6.430 1.00 98.19 180 GLY A O 1
ATOM 1432 N N . HIS A 1 181 ? -3.400 -4.363 -8.333 1.00 98.31 181 HIS A N 1
ATOM 1433 C CA . HIS A 1 181 ? -2.069 -3.883 -8.688 1.00 98.31 181 HIS A CA 1
ATOM 1434 C C . HIS A 1 181 ? -2.079 -2.481 -9.316 1.00 98.31 181 HIS A C 1
ATOM 1436 O O . HIS A 1 181 ? -3.105 -1.985 -9.787 1.00 98.31 181 HIS A O 1
ATOM 1442 N N . GLY A 1 182 ? -0.913 -1.835 -9.309 1.00 97.38 182 GLY A N 1
ATOM 1443 C CA . GLY A 1 182 ? -0.673 -0.498 -9.853 1.00 97.38 182 GLY A CA 1
ATOM 1444 C C . GLY A 1 182 ? -0.076 -0.495 -11.264 1.00 97.38 182 GLY A C 1
ATOM 1445 O O . GLY A 1 182 ? 0.771 0.332 -11.577 1.00 97.38 182 GLY A O 1
ATOM 1446 N N . GLY A 1 183 ? -0.463 -1.444 -12.118 1.00 95.25 183 GLY A N 1
ATOM 1447 C CA . GLY A 1 183 ? 0.062 -1.561 -13.488 1.00 95.25 183 GLY A CA 1
ATOM 1448 C C . GLY A 1 183 ? -0.811 -0.874 -14.538 1.00 95.25 183 GLY A C 1
ATOM 1449 O O . GLY A 1 183 ? -1.915 -0.429 -14.240 1.00 95.25 183 GLY A O 1
ATOM 1450 N N . GLY A 1 184 ? -0.328 -0.827 -15.784 1.00 93.44 184 GLY A N 1
ATOM 1451 C CA . GLY A 1 184 ? -1.101 -0.319 -16.924 1.00 93.44 184 GLY A CA 1
ATOM 1452 C C . GLY A 1 184 ? -1.614 1.103 -16.693 1.00 93.44 184 GLY A C 1
ATOM 1453 O O . GLY A 1 184 ? -0.850 1.982 -16.287 1.00 93.44 184 GLY A O 1
ATOM 1454 N N . ASP A 1 185 ? -2.917 1.303 -16.888 1.00 93.25 185 ASP A N 1
ATOM 1455 C CA . ASP A 1 185 ? -3.588 2.600 -16.747 1.00 93.25 185 ASP A CA 1
ATOM 1456 C C . ASP A 1 185 ? -3.462 3.200 -15.336 1.00 93.25 185 ASP A C 1
ATOM 1458 O O . ASP A 1 185 ? -3.617 4.411 -15.164 1.00 93.25 185 ASP A O 1
ATOM 1462 N N . ALA A 1 186 ? -3.159 2.399 -14.305 1.00 93.94 186 ALA A N 1
ATOM 1463 C CA . ALA A 1 186 ? -2.950 2.895 -12.943 1.00 93.94 186 ALA A CA 1
ATOM 1464 C C . ALA A 1 186 ? -1.778 3.883 -12.839 1.00 93.94 186 ALA A C 1
ATOM 1466 O O . ALA A 1 186 ? -1.808 4.768 -11.984 1.00 93.94 186 ALA A O 1
ATOM 1467 N N . LEU A 1 187 ? -0.771 3.761 -13.713 1.00 92.94 187 LEU A N 1
ATOM 1468 C CA . LEU A 1 187 ? 0.374 4.675 -13.750 1.00 92.94 187 LEU A CA 1
ATOM 1469 C C . LEU A 1 187 ? -0.068 6.115 -14.040 1.00 92.94 187 LEU A C 1
ATOM 1471 O O . LEU A 1 187 ? 0.473 7.058 -13.463 1.00 92.94 187 LEU A O 1
ATOM 1475 N N . GLU A 1 188 ? -1.094 6.281 -14.873 1.00 91.06 188 GLU A N 1
ATOM 1476 C CA . GLU A 1 188 ? -1.623 7.587 -15.275 1.00 91.06 188 GLU A CA 1
ATOM 1477 C C . GLU A 1 188 ? -2.844 8.010 -14.453 1.00 91.06 188 GLU A C 1
ATOM 1479 O O . GLU A 1 188 ? -3.025 9.195 -14.187 1.00 91.06 188 GLU A O 1
ATOM 1484 N N . THR A 1 189 ? -3.678 7.053 -14.040 1.00 91.44 189 THR A N 1
ATOM 1485 C CA . THR A 1 189 ? -4.998 7.333 -13.450 1.00 91.44 189 THR A CA 1
ATOM 1486 C C . THR A 1 189 ? -5.076 7.112 -11.943 1.00 91.44 189 THR A C 1
ATOM 1488 O O . THR A 1 189 ? -6.003 7.604 -11.302 1.00 91.44 189 THR A O 1
ATOM 1491 N N . GLY A 1 190 ? -4.167 6.324 -11.362 1.00 92.25 190 GLY A N 1
ATOM 1492 C CA . GLY A 1 190 ? -4.273 5.877 -9.971 1.00 92.25 190 GLY A CA 1
ATOM 1493 C C . GLY A 1 190 ? -5.445 4.929 -9.698 1.00 92.25 190 GLY A C 1
ATOM 1494 O O . GLY A 1 190 ? -5.798 4.714 -8.532 1.00 92.25 190 GLY A O 1
ATOM 1495 N N . ASN A 1 191 ? -6.077 4.384 -10.742 1.00 95.19 191 ASN A N 1
ATOM 1496 C CA . ASN A 1 191 ? -7.138 3.392 -10.611 1.00 95.19 191 ASN A CA 1
ATOM 1497 C C . ASN A 1 191 ? -6.546 1.998 -10.405 1.00 95.19 191 ASN A C 1
ATOM 1499 O O . ASN A 1 191 ? -5.652 1.580 -11.138 1.00 95.19 191 ASN A O 1
ATOM 1503 N N . ILE A 1 192 ? -7.077 1.276 -9.420 1.00 97.12 192 ILE A N 1
ATOM 1504 C CA . ILE A 1 192 ? -6.642 -0.084 -9.094 1.00 97.12 192 ILE A CA 1
ATOM 1505 C C . ILE A 1 192 ? -6.992 -1.009 -10.261 1.00 97.12 192 ILE A C 1
ATOM 1507 O O . ILE A 1 192 ? -8.135 -1.021 -10.718 1.00 97.12 192 ILE A O 1
ATOM 1511 N N . GLN A 1 193 ? -6.015 -1.795 -10.709 1.00 97.69 193 GLN A N 1
ATOM 1512 C CA . GLN A 1 193 ? -6.237 -2.887 -11.650 1.00 97.69 193 GLN A CA 1
ATOM 1513 C C . GLN A 1 193 ? -6.464 -4.187 -10.872 1.00 97.69 193 GLN A C 1
ATOM 1515 O O . GLN A 1 193 ? -5.780 -4.449 -9.879 1.00 97.69 193 GLN A O 1
ATOM 1520 N N . TYR A 1 194 ? -7.451 -4.977 -11.288 1.00 97.31 194 TYR A N 1
ATOM 1521 C CA . TYR A 1 194 ? -7.913 -6.158 -10.544 1.00 97.31 194 TYR A CA 1
ATOM 1522 C C . TYR A 1 194 ? -7.544 -7.481 -11.214 1.00 97.31 194 TYR A C 1
ATOM 1524 O O . TYR A 1 194 ? -7.656 -8.536 -10.588 1.00 97.31 194 TYR A O 1
ATOM 1532 N N . ASP A 1 195 ? -7.126 -7.450 -12.477 1.00 96.12 195 ASP A N 1
ATOM 1533 C CA . ASP A 1 195 ? -6.571 -8.615 -13.144 1.00 96.12 195 ASP A CA 1
ATOM 1534 C C . ASP A 1 195 ? -5.218 -8.973 -12.527 1.00 96.12 195 ASP A C 1
ATOM 1536 O O . ASP A 1 195 ? -4.437 -8.124 -12.125 1.00 96.12 195 ASP A O 1
ATOM 1540 N N . LEU A 1 196 ? -4.950 -10.264 -12.367 1.00 96.00 196 LEU A N 1
ATOM 1541 C CA . LEU A 1 196 ? -3.729 -10.727 -11.707 1.00 96.00 196 LEU A CA 1
ATOM 1542 C C . LEU A 1 196 ? -3.045 -11.842 -12.500 1.00 96.00 196 LEU A C 1
ATOM 1544 O O . LEU A 1 196 ? -2.084 -12.427 -12.001 1.00 96.00 196 LEU A O 1
ATOM 1548 N N . ASP A 1 197 ? -3.533 -12.174 -13.693 1.00 94.69 197 ASP A N 1
ATOM 1549 C CA . ASP A 1 197 ? -3.128 -13.375 -14.432 1.00 94.69 197 ASP A CA 1
ATOM 1550 C C . ASP A 1 197 ? -1.649 -13.343 -14.842 1.00 94.69 197 ASP A C 1
ATOM 1552 O O . ASP A 1 197 ? -0.966 -14.366 -14.774 1.00 94.69 197 ASP A O 1
ATOM 1556 N N . ASP A 1 198 ? -1.127 -12.158 -15.164 1.00 94.12 198 ASP A N 1
ATOM 1557 C CA . ASP A 1 198 ? 0.260 -11.961 -15.602 1.00 94.12 198 ASP A CA 1
ATOM 1558 C C . ASP A 1 198 ? 1.248 -11.702 -14.436 1.00 94.12 198 ASP A C 1
ATOM 1560 O O . ASP A 1 198 ? 2.452 -11.533 -14.650 1.00 94.12 198 ASP A O 1
ATOM 1564 N N . ILE A 1 199 ? 0.764 -11.736 -13.186 1.00 96.75 199 ILE A N 1
ATOM 1565 C CA . ILE A 1 199 ? 1.554 -11.520 -11.963 1.00 96.75 199 ILE A CA 1
ATOM 1566 C C . ILE A 1 199 ? 1.923 -12.861 -11.307 1.00 96.75 199 ILE A C 1
ATOM 1568 O O . ILE A 1 199 ? 1.044 -13.636 -10.907 1.00 96.75 199 ILE A O 1
ATOM 1572 N N . ASN A 1 200 ? 3.220 -13.111 -11.101 1.00 96.06 200 ASN A N 1
ATOM 1573 C CA . ASN A 1 200 ? 3.760 -14.349 -10.536 1.00 96.06 200 ASN A CA 1
ATOM 1574 C C . ASN A 1 200 ? 4.633 -14.153 -9.275 1.00 96.06 200 ASN A C 1
ATOM 1576 O O . ASN A 1 200 ? 4.120 -14.312 -8.166 1.00 96.06 200 ASN A O 1
ATOM 1580 N N . SER A 1 201 ? 5.932 -13.867 -9.392 1.00 95.50 201 SER A N 1
ATOM 1581 C CA . SER A 1 201 ? 6.877 -13.766 -8.268 1.00 95.50 201 SER A CA 1
ATOM 1582 C C . SER A 1 201 ? 6.509 -12.655 -7.287 1.00 95.50 201 SER A C 1
ATOM 1584 O O . SER A 1 201 ? 6.636 -12.874 -6.080 1.00 95.50 201 SER A O 1
ATOM 1586 N N . ALA A 1 202 ? 5.923 -11.551 -7.754 1.00 95.44 202 ALA A N 1
ATOM 1587 C CA . ALA A 1 202 ? 5.421 -10.478 -6.897 1.00 95.44 202 ALA A CA 1
ATOM 1588 C C . ALA A 1 202 ? 4.436 -10.975 -5.820 1.00 95.44 202 ALA A C 1
ATOM 1590 O O . ALA A 1 202 ? 4.544 -10.617 -4.644 1.00 95.44 202 ALA A O 1
ATOM 1591 N N . LYS A 1 203 ? 3.526 -11.902 -6.166 1.00 95.62 203 LYS A N 1
ATOM 1592 C CA . LYS A 1 203 ? 2.559 -12.488 -5.207 1.00 95.62 203 LYS A CA 1
ATOM 1593 C C . LYS A 1 203 ? 3.228 -13.315 -4.114 1.00 95.62 203 LYS A C 1
ATOM 1595 O O . LYS A 1 203 ? 2.623 -13.601 -3.085 1.00 95.62 203 LYS A O 1
ATOM 1600 N N . GLN A 1 204 ? 4.463 -13.745 -4.347 1.00 94.94 204 GLN A N 1
ATOM 1601 C CA . GLN A 1 204 ? 5.203 -14.595 -3.429 1.00 94.94 204 GLN A CA 1
ATOM 1602 C C . GLN A 1 204 ? 6.013 -13.802 -2.399 1.00 94.94 204 GLN A C 1
ATOM 1604 O O . GLN A 1 204 ? 6.593 -14.415 -1.509 1.00 94.94 204 GLN A O 1
ATOM 1609 N N . MET A 1 205 ? 6.077 -12.473 -2.494 1.00 94.50 205 MET A N 1
ATOM 1610 C CA . MET A 1 205 ? 6.895 -11.646 -1.598 1.00 94.50 205 MET A CA 1
ATOM 1611 C C . MET A 1 205 ? 6.334 -11.585 -0.174 1.00 94.50 205 MET A C 1
ATOM 1613 O O . MET A 1 205 ? 7.092 -11.688 0.797 1.00 94.50 205 MET A O 1
ATOM 1617 N N . LYS A 1 206 ? 5.006 -11.444 -0.054 1.00 95.25 206 LYS A N 1
ATOM 1618 C CA . LYS A 1 206 ? 4.282 -11.422 1.223 1.00 95.25 206 LYS A CA 1
ATOM 1619 C C . LYS A 1 206 ? 4.396 -12.782 1.918 1.00 95.25 206 LYS A C 1
ATOM 1621 O O . LYS A 1 206 ? 4.179 -13.826 1.305 1.00 95.25 206 LYS A O 1
ATOM 1626 N N . ASP A 1 207 ? 4.676 -12.742 3.218 1.00 95.44 207 ASP A N 1
ATOM 1627 C CA . ASP A 1 207 ? 4.448 -13.863 4.135 1.00 95.44 207 ASP A CA 1
ATOM 1628 C C . ASP A 1 207 ? 3.156 -13.617 4.932 1.00 95.44 207 ASP A C 1
ATOM 1630 O O . ASP A 1 207 ? 2.147 -14.289 4.725 1.00 95.44 207 ASP A O 1
ATOM 1634 N N . LEU A 1 208 ? 3.128 -12.559 5.749 1.00 96.69 208 LEU A N 1
ATOM 1635 C CA . LEU A 1 208 ? 1.969 -12.188 6.563 1.00 96.69 208 LEU A CA 1
ATOM 1636 C C . LEU A 1 208 ? 1.892 -10.675 6.739 1.00 96.69 208 LEU A C 1
ATOM 1638 O O . LEU A 1 208 ? 2.803 -10.077 7.306 1.00 96.69 208 LEU A O 1
ATOM 1642 N N . PHE A 1 209 ? 0.773 -10.080 6.328 1.00 98.31 209 PHE A N 1
ATOM 1643 C CA . PHE A 1 209 ? 0.437 -8.691 6.632 1.00 98.31 209 PHE A CA 1
ATOM 1644 C C . PHE A 1 209 ? -0.728 -8.689 7.619 1.00 98.31 209 PHE A C 1
ATOM 1646 O O . PHE A 1 209 ? -1.821 -9.157 7.295 1.00 98.31 209 PHE A O 1
ATOM 1653 N N . LEU A 1 210 ? -0.462 -8.214 8.833 1.00 98.12 210 LEU A N 1
ATOM 1654 C CA . LEU A 1 210 ? -1.378 -8.269 9.964 1.00 98.12 210 LEU A CA 1
ATOM 1655 C C . LEU A 1 210 ? -1.466 -6.902 10.626 1.00 98.12 210 LEU A C 1
ATOM 1657 O O . LEU A 1 210 ? -0.456 -6.249 10.877 1.00 98.12 210 LEU A O 1
ATOM 1661 N N . VAL A 1 211 ? -2.676 -6.515 10.983 1.00 97.12 211 VAL A N 1
ATOM 1662 C CA . VAL A 1 211 ? -2.961 -5.288 11.715 1.00 97.12 211 VAL A CA 1
ATOM 1663 C C . VAL A 1 211 ? -3.554 -5.650 13.053 1.00 97.12 211 VAL A C 1
ATOM 1665 O O . VAL A 1 211 ? -4.318 -6.607 13.163 1.00 97.12 211 VAL A O 1
ATOM 1668 N N . LYS A 1 212 ? -3.205 -4.865 14.063 1.00 95.25 212 LYS A N 1
ATOM 1669 C CA . LYS A 1 212 ? -3.787 -4.924 15.389 1.00 95.25 212 LYS A CA 1
ATOM 1670 C C . LYS A 1 212 ? -4.268 -3.533 15.793 1.00 95.25 212 LYS A C 1
ATOM 1672 O O . LYS A 1 212 ? -3.470 -2.597 15.828 1.00 95.25 212 LYS A O 1
ATOM 1677 N N . LEU A 1 213 ? -5.546 -3.417 16.138 1.00 91.81 213 LEU A N 1
ATOM 1678 C CA . LEU A 1 213 ? -6.066 -2.269 16.875 1.00 91.81 213 LEU A CA 1
ATOM 1679 C C . LEU A 1 213 ? -5.653 -2.382 18.347 1.00 91.81 213 LEU A C 1
ATOM 1681 O O . LEU A 1 213 ? -5.898 -3.390 19.014 1.00 91.81 213 LEU A O 1
ATOM 1685 N N . GLU A 1 214 ? -4.992 -1.348 18.850 1.00 83.38 214 GLU A N 1
ATOM 1686 C CA . GLU A 1 214 ? -4.586 -1.234 20.248 1.00 83.38 214 GLU A CA 1
ATOM 1687 C C . GLU A 1 214 ? -5.731 -0.568 21.022 1.00 83.38 214 GLU A C 1
ATOM 1689 O O . GLU A 1 214 ? -5.847 0.658 21.018 1.00 83.38 214 GLU A O 1
ATOM 1694 N N . LYS A 1 215 ? -6.602 -1.391 21.616 1.00 73.19 215 LYS A N 1
ATOM 1695 C CA . LYS A 1 215 ? -7.693 -0.963 22.506 1.00 73.19 215 LYS A CA 1
ATOM 1696 C C . LYS A 1 215 ? -7.185 -0.578 23.896 1.00 73.19 215 LYS A C 1
ATOM 1698 O O . LYS A 1 215 ? -6.259 -1.259 24.400 1.00 73.19 215 LYS A O 1
#

Secondary structure (DSSP, 8-state):
-----TTTTT-S--TTEEEEEE--SSTTS-EEEEEEEE-TT--SPPEEEEEEE-TTS-EEEEEEE-HHHHS-SS-EETTEE--HHHHSHHHHHHHHHHHSB-TTS-B-SSS---------STTTS-TTS--EEEEEEEEE-TT---SS---TTT-SPPEEEEEEEETT-SS-EEE-EEEEE--TTHHHH-PPB---TT--GGGGSEEEEEEEEE-

Radius of gyration: 17.6 Å; chains: 1; bounding box: 40×40×56 Å

pLDDT: mean 86.23, std 16.27, range [29.36, 98.81]

Foldseek 3Di:
DDPDDPVVVPPDDDQQKDWFKADAPDPQFWIKIKIFGWDNVDPPFWWKWKFKAAPVGATLDTRDGDPQLPPDLQGCQPNGRDGSCLRFVLVQLSVCLQPCADSVRDRNPPSPHPPPPNSDCNVQRHEPPQHKIKMKMKTFDAQCADPVARDRGRHDFIWIWMDMQGNHDPFQKDWTDTQATCDDCSSVNSDGHRDCPRPDVNVNTTDTIMMGIGD

Sequence (215 aa):
IVRSSNLVGFEQPEPHRKLIVRKSLDSNASGLSINLSFRKKLDPMPSIAVWAESTVGSMIETLYLEQSLAYSETPLWEDYRTQRSHILPLWRHRYTLLSGVTPSGEVDAVSGATESHRFALDPYLVAGKENEFVLCVEINAPADTNERHKDPILGQPSLLYSCLIEVDREEPYYLLELTGHGGGDALETGNIQYDLDDINSAKQMKDLFLVKLEK